Protein AF-A0A535M825-F1 (afdb_monomer_lite)

Sequence (336 aa):
MRLARITHRASGLLAVQVGAIAEDELCIAIVVASQGAVSVAMPLVDQGFDGYARRLRTLSVAPYQLKARRTLSHDGRYIAYPRAHSIRDDPKGHVIFAYLPGPHLRTHRKLWVIPTPYFIEHCPRVTTADGSIDQYVFQSPLEGGRSQWNRFYFDIDDLRTAWLDRIPGWKPLPTFPLAVAPAASSAFGGYGELWVSAQLELEGKNRLVVARERIDVDAVDLLLHDLGSYGVAGLQVKTATINADLGVQLNVSKDTFFEDDRLFVVILPAHRDGQLHETSFLVPSSVIPAITSSIQDGTRLRFQTNFRVDPPSEKFRPFAVPTAKLAAAILRAAFR

Radius of gyration: 22.98 Å; chains: 1; bounding box: 67×38×68 Å

pLDDT: mean 88.79, std 14.09, range [28.72, 98.62]

Secondary structure (DSSP, 8-state):
--------------HHHHHHHHHHHHHHHHHHHHTTSEEEEEESS-SS-SEEEEETTS--EEEEEEEEES---TTSEEEE--BGGGS---TT-EEEEEE--TTT-PPPSEEEEEEHHHHHHHS-EEE-TTSS-EEE-EEEESSSS--GGGGGEEEGGGHHHHTGGGSTTPPPPPSS----------HHHHHHHHHHHHHHHHHHGGGEEEEEESS--SS-SEEEEETTTTEEEEEEEEEEE--TTSEEEEEEETTT----TTEEEEEEEE-TTSPBPSEEEEEEGGGHHHHSEEEEETTEEEEEEEEETTTTPTTTGGGEEEGGGHHHHHHHHHH-

Foldseek 3Di:
DDPDPPPPPPPDDDQVNLQVLALVLLQVLLCVLQVNQWFKWAFPDQLLFGIWIAGALDRDIATEHEDEDADAPPQQKDKDWAAPSSQAQQQRYWYKYFYQYPDPRHTDQKIFTGGSNRCVVPFDWDADPVRPGTTTIDMDHPDDDDDPRVLRIDGSSCCVVSPVVPRPPDDDDDPAPQDADPPPPDVQQVVQLVVLQVLLCVVCPSQKTWIATPGPRAQFGIWIAGSVVRFIAGEREAEFEQDPQQKTKDKDFPSRAHADQRYWYKYFYAYPVRHTDQKIFTGHSVLQPVLFDWDDDPPTTIGIDMFHVVVTDPSGNVGIDGPSCVSVVSCVSRPD

Structure (mmCIF, N/CA/C/O backbone):
data_AF-A0A535M825-F1
#
_entry.id   AF-A0A535M825-F1
#
loop_
_atom_site.group_PDB
_atom_site.id
_atom_site.type_symbol
_atom_site.label_atom_id
_atom_site.label_alt_id
_atom_site.label_comp_id
_atom_site.label_asym_id
_atom_site.label_entity_id
_atom_site.label_seq_id
_atom_site.pdbx_PDB_ins_code
_atom_site.Cartn_x
_atom_site.Cartn_y
_atom_site.Cartn_z
_atom_site.occupancy
_atom_site.B_iso_or_equiv
_atom_site.auth_seq_id
_atom_site.auth_comp_id
_atom_site.auth_asym_id
_atom_site.auth_atom_id
_atom_site.pdbx_PDB_model_num
ATOM 1 N N . MET A 1 1 ? 42.154 21.779 -36.604 1.00 37.09 1 MET A N 1
ATOM 2 C CA . MET A 1 1 ? 40.707 21.562 -36.377 1.00 37.09 1 MET A CA 1
ATOM 3 C C . MET A 1 1 ? 40.461 21.316 -34.895 1.00 37.09 1 MET A C 1
ATOM 5 O O . MET A 1 1 ? 40.827 20.266 -34.389 1.00 37.09 1 MET A O 1
ATOM 9 N N . ARG A 1 2 ? 39.917 22.313 -34.184 1.00 31.84 2 ARG A N 1
ATOM 10 C CA . ARG A 1 2 ? 39.430 22.179 -32.802 1.00 31.84 2 ARG A CA 1
ATOM 11 C C . ARG A 1 2 ? 38.006 21.626 -32.862 1.00 31.84 2 ARG A C 1
ATOM 13 O O . ARG A 1 2 ? 37.119 22.325 -33.338 1.00 31.84 2 ARG A O 1
ATOM 20 N N . LEU A 1 3 ? 37.786 20.406 -32.381 1.00 28.72 3 LEU A N 1
ATOM 21 C CA . LEU A 1 3 ? 36.443 19.938 -32.039 1.00 28.72 3 LEU A CA 1
ATOM 22 C C . LEU A 1 3 ? 36.062 20.587 -30.708 1.00 28.72 3 LEU A C 1
ATOM 24 O O . LEU A 1 3 ? 36.612 20.267 -29.653 1.00 28.72 3 LEU A O 1
ATOM 28 N N . ALA A 1 4 ? 35.183 21.581 -30.794 1.00 29.83 4 ALA A N 1
ATOM 29 C CA . ALA A 1 4 ? 34.619 22.262 -29.648 1.00 29.83 4 ALA A CA 1
ATOM 30 C C . ALA A 1 4 ? 33.858 21.253 -28.779 1.00 29.83 4 ALA A C 1
ATOM 32 O O . ALA A 1 4 ? 32.890 20.632 -29.215 1.00 29.83 4 ALA A O 1
ATOM 33 N N . ARG A 1 5 ? 34.300 21.115 -27.524 1.00 37.31 5 ARG A N 1
ATOM 34 C CA . ARG A 1 5 ? 33.488 20.577 -26.434 1.00 37.31 5 ARG A CA 1
ATOM 35 C C . ARG A 1 5 ? 32.261 21.470 -26.284 1.00 37.31 5 ARG A C 1
ATOM 37 O O . ARG A 1 5 ? 32.341 22.518 -25.652 1.00 37.31 5 ARG A O 1
ATOM 44 N N . ILE A 1 6 ? 31.126 21.032 -26.811 1.00 30.92 6 ILE A N 1
ATOM 45 C CA . ILE A 1 6 ? 29.829 21.450 -26.284 1.00 30.92 6 ILE A CA 1
ATOM 46 C C . ILE A 1 6 ? 29.463 20.416 -25.222 1.00 30.92 6 ILE A C 1
ATOM 48 O O . ILE A 1 6 ? 28.702 19.481 -25.442 1.00 30.92 6 ILE A O 1
ATOM 52 N N . THR A 1 7 ? 30.076 20.556 -24.047 1.00 32.62 7 THR A N 1
ATOM 53 C CA . THR A 1 7 ? 29.514 19.996 -22.821 1.00 32.62 7 THR A CA 1
ATOM 54 C C . THR A 1 7 ? 28.269 20.812 -22.506 1.00 32.62 7 THR A C 1
ATOM 56 O O . THR A 1 7 ? 28.353 21.833 -21.822 1.00 32.62 7 THR A O 1
ATOM 59 N N . HIS A 1 8 ? 27.108 20.384 -23.004 1.00 33.50 8 HIS A N 1
ATOM 60 C CA . HIS A 1 8 ? 25.868 20.734 -22.327 1.00 33.50 8 HIS A CA 1
ATOM 61 C C . HIS A 1 8 ? 26.013 20.209 -20.900 1.00 33.50 8 HIS A C 1
ATOM 63 O O . HIS A 1 8 ? 26.101 19.001 -20.683 1.00 33.50 8 HIS A O 1
ATOM 69 N N . ARG A 1 9 ? 26.132 21.127 -19.934 1.00 36.62 9 ARG A N 1
ATOM 70 C CA . ARG A 1 9 ? 26.039 20.819 -18.507 1.00 36.62 9 ARG A CA 1
ATOM 71 C C . ARG A 1 9 ? 24.711 20.097 -18.297 1.00 36.62 9 ARG A C 1
ATOM 73 O O . ARG A 1 9 ? 23.664 20.734 -18.222 1.00 36.62 9 ARG A O 1
ATOM 80 N N . ALA A 1 10 ? 24.755 18.769 -18.256 1.00 45.47 10 ALA A N 1
ATOM 81 C CA . ALA A 1 10 ? 23.640 17.964 -17.807 1.00 45.47 10 ALA A CA 1
ATOM 82 C C . ALA A 1 10 ? 23.339 18.414 -16.373 1.00 45.47 10 ALA A C 1
ATOM 84 O O . ALA A 1 10 ? 24.194 18.319 -15.497 1.00 45.47 10 ALA A O 1
ATOM 85 N N . SER A 1 11 ? 22.158 18.996 -16.168 1.00 49.44 11 SER A N 1
ATOM 86 C CA . SER A 1 11 ? 21.611 19.403 -14.867 1.00 49.44 11 SER A CA 1
ATOM 87 C C . SER A 1 11 ? 22.001 18.404 -13.763 1.00 49.44 11 SER A C 1
ATOM 89 O O . SER A 1 11 ? 21.675 17.216 -13.878 1.00 49.44 11 SER A O 1
ATOM 91 N N . GLY A 1 12 ? 22.714 18.891 -12.745 1.00 60.69 12 GLY A N 1
ATOM 92 C CA . GLY A 1 12 ? 23.444 18.115 -11.736 1.00 60.69 12 GLY A CA 1
ATOM 93 C C . GLY A 1 12 ? 22.585 17.441 -10.668 1.00 60.69 12 GLY A C 1
ATOM 94 O O . GLY A 1 12 ? 22.850 17.616 -9.485 1.00 60.69 12 GLY A O 1
ATOM 95 N N . LEU A 1 13 ? 21.565 16.686 -11.073 1.00 63.88 13 LEU A N 1
ATOM 96 C CA . LEU A 1 13 ? 20.798 15.852 -10.149 1.00 63.88 13 LEU A CA 1
ATOM 97 C C . LEU A 1 13 ? 21.491 14.511 -9.929 1.00 63.88 13 LEU A C 1
ATOM 99 O O . LEU A 1 13 ? 21.890 13.841 -10.884 1.00 63.88 13 LEU A O 1
ATOM 103 N N . LEU A 1 14 ? 21.582 14.112 -8.664 1.00 74.69 14 LEU A N 1
ATOM 104 C CA . LEU A 1 14 ? 22.042 12.796 -8.242 1.00 74.69 14 LEU A CA 1
ATOM 105 C C . LEU A 1 14 ? 21.026 11.724 -8.652 1.00 74.69 14 LEU A C 1
ATOM 107 O O . LEU A 1 14 ? 19.826 11.983 -8.703 1.00 74.69 14 LEU A O 1
ATOM 111 N N . ALA A 1 15 ? 21.487 10.493 -8.883 1.00 73.38 15 ALA A N 1
ATOM 112 C CA . ALA A 1 15 ? 20.618 9.377 -9.273 1.00 73.38 15 ALA A CA 1
ATOM 113 C C . ALA A 1 15 ? 19.461 9.134 -8.284 1.00 73.38 15 ALA A C 1
ATOM 115 O O . ALA A 1 15 ? 18.356 8.820 -8.714 1.00 73.38 15 ALA A O 1
ATOM 116 N N . VAL A 1 16 ? 19.693 9.349 -6.983 1.00 76.62 16 VAL A N 1
ATOM 117 C CA . VAL A 1 16 ? 18.655 9.252 -5.941 1.00 76.62 16 VAL A CA 1
ATOM 118 C C . VAL A 1 16 ? 17.527 10.269 -6.142 1.00 76.62 16 VAL A C 1
ATOM 120 O O . VAL A 1 16 ? 16.361 9.932 -5.992 1.00 76.62 16 VAL A O 1
ATOM 123 N N . GLN A 1 17 ? 17.855 11.490 -6.576 1.00 85.31 17 GLN A N 1
ATOM 124 C CA . GLN A 1 17 ? 16.855 12.523 -6.857 1.00 85.31 17 GLN A CA 1
ATOM 125 C C . GLN A 1 17 ? 16.032 12.161 -8.096 1.00 85.31 17 GLN A C 1
ATOM 127 O O . GLN A 1 17 ? 14.845 12.442 -8.151 1.00 85.31 17 GLN A O 1
ATOM 132 N N . VAL A 1 18 ? 16.650 11.508 -9.085 1.00 86.75 18 VAL A N 1
ATOM 133 C CA . VAL A 1 18 ? 15.937 11.011 -10.271 1.00 86.75 18 VAL A CA 1
ATOM 134 C C . VAL A 1 18 ? 14.938 9.919 -9.903 1.00 86.75 18 VAL A C 1
ATOM 136 O O . VAL A 1 18 ? 13.839 9.926 -10.444 1.00 86.75 18 VAL A O 1
ATOM 139 N N . GLY A 1 19 ? 15.330 8.992 -9.022 1.00 89.19 19 GLY A N 1
ATOM 140 C CA . GLY A 1 19 ? 14.450 7.931 -8.527 1.00 89.19 19 GLY A CA 1
ATOM 141 C C . GLY A 1 19 ? 13.205 8.511 -7.867 1.00 89.19 19 GLY A C 1
ATOM 142 O O . GLY A 1 19 ? 12.111 8.302 -8.376 1.00 89.19 19 GLY A O 1
ATOM 143 N N . ALA A 1 20 ? 13.396 9.357 -6.851 1.00 90.88 20 ALA A N 1
ATOM 144 C CA . ALA A 1 20 ? 12.295 9.990 -6.125 1.00 90.88 20 ALA A CA 1
ATOM 145 C C . ALA A 1 20 ? 11.351 10.795 -7.040 1.00 90.88 20 ALA A C 1
ATOM 147 O O . ALA A 1 20 ? 10.136 10.658 -6.952 1.00 90.88 20 ALA A O 1
ATOM 148 N N . ILE A 1 21 ? 11.892 11.583 -7.982 1.00 92.44 21 ILE A N 1
ATOM 149 C CA . ILE A 1 21 ? 11.060 12.325 -8.949 1.00 92.44 21 ILE A CA 1
ATOM 150 C C . ILE A 1 21 ? 10.247 11.365 -9.826 1.00 92.44 21 ILE A C 1
ATOM 152 O O . ILE A 1 21 ? 9.080 11.621 -10.103 1.00 92.44 21 ILE A O 1
ATOM 156 N N . ALA A 1 22 ? 10.849 10.263 -10.277 1.00 94.12 22 ALA A N 1
ATOM 157 C CA . ALA A 1 22 ? 10.149 9.285 -11.100 1.00 94.12 22 ALA A CA 1
ATOM 158 C C . ALA A 1 22 ? 9.028 8.575 -10.331 1.00 94.12 22 ALA A C 1
ATOM 160 O O . ALA A 1 22 ? 7.986 8.292 -10.919 1.00 94.12 22 ALA A O 1
ATOM 161 N N . GLU A 1 23 ? 9.238 8.290 -9.046 1.00 94.69 23 GLU A N 1
ATOM 162 C CA . GLU A 1 23 ? 8.233 7.692 -8.163 1.00 94.69 23 GLU A CA 1
ATOM 163 C C . GLU A 1 23 ? 7.025 8.619 -8.000 1.00 94.69 23 GLU A C 1
ATOM 165 O O . GLU A 1 23 ? 5.891 8.187 -8.222 1.00 94.69 23 GLU A O 1
ATOM 170 N N . ASP A 1 24 ? 7.265 9.904 -7.720 1.00 93.50 24 ASP A N 1
ATOM 171 C CA . ASP A 1 24 ? 6.214 10.922 -7.622 1.00 93.50 24 ASP A CA 1
ATOM 172 C C . ASP A 1 24 ? 5.450 11.084 -8.949 1.00 93.50 24 ASP A C 1
ATOM 174 O O . ASP A 1 24 ? 4.216 11.063 -8.974 1.00 93.50 24 ASP A O 1
ATOM 178 N N . GLU A 1 25 ? 6.161 11.194 -10.076 1.00 94.25 25 GLU A N 1
ATOM 179 C CA . GLU A 1 25 ? 5.547 11.335 -11.403 1.00 94.25 25 GLU A CA 1
ATOM 180 C C . GLU A 1 25 ? 4.718 10.102 -11.788 1.00 94.25 25 GLU A C 1
ATOM 182 O O . GLU A 1 25 ? 3.625 10.236 -12.342 1.00 94.25 25 GLU A O 1
ATOM 187 N N . LEU A 1 26 ? 5.203 8.893 -11.484 1.00 94.44 26 LEU A N 1
ATOM 188 C CA . LEU A 1 26 ? 4.452 7.664 -11.727 1.00 94.44 26 LEU A CA 1
ATOM 189 C C . LEU A 1 26 ? 3.202 7.591 -10.845 1.00 94.44 26 LEU A C 1
ATOM 191 O O . LEU A 1 26 ? 2.136 7.221 -11.337 1.00 94.44 26 LEU A O 1
ATOM 195 N N . CYS A 1 27 ? 3.310 7.961 -9.567 1.00 94.06 27 CYS A N 1
ATOM 196 C CA . CYS A 1 27 ? 2.168 8.020 -8.658 1.00 94.06 27 CYS A CA 1
ATOM 197 C C . CYS A 1 27 ? 1.072 8.937 -9.223 1.00 94.06 27 CYS A C 1
ATOM 199 O O . CYS A 1 27 ? -0.096 8.547 -9.293 1.00 94.06 27 CYS A O 1
ATOM 201 N N . ILE A 1 28 ? 1.451 10.136 -9.678 1.00 92.31 28 ILE A N 1
ATOM 202 C CA . ILE A 1 28 ? 0.528 11.088 -10.309 1.00 92.31 28 ILE A CA 1
ATOM 203 C C . ILE A 1 28 ? -0.098 10.474 -11.565 1.00 92.31 28 ILE A C 1
ATOM 205 O O . ILE A 1 28 ? -1.320 10.517 -11.712 1.00 92.31 28 ILE A O 1
ATOM 209 N N . ALA A 1 29 ? 0.708 9.867 -12.442 1.00 93.00 29 ALA A N 1
ATOM 210 C CA . ALA A 1 29 ? 0.220 9.244 -13.671 1.00 93.00 29 ALA A CA 1
ATOM 211 C C . ALA A 1 29 ? -0.807 8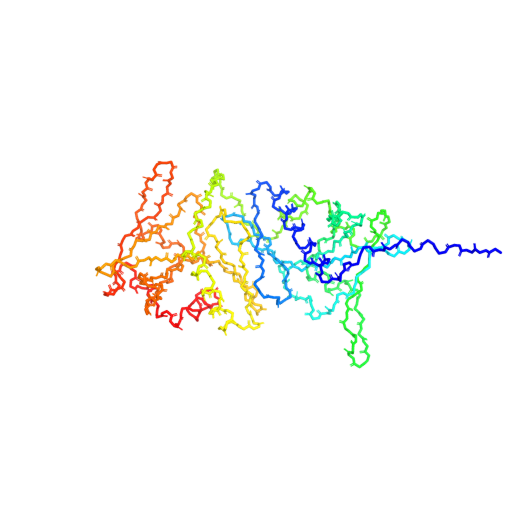.133 -13.392 1.00 93.00 29 ALA A C 1
ATOM 213 O O . ALA A 1 29 ? -1.865 8.113 -14.018 1.00 93.00 29 ALA A O 1
ATOM 214 N N . ILE A 1 30 ? -0.550 7.256 -12.413 1.00 93.94 30 ILE A N 1
ATOM 215 C CA . ILE A 1 30 ? -1.482 6.189 -12.011 1.00 93.94 30 ILE A CA 1
ATOM 216 C C . ILE A 1 30 ? -2.810 6.784 -11.531 1.00 93.94 30 ILE A C 1
ATOM 218 O O . ILE A 1 30 ? -3.875 6.375 -11.999 1.00 93.94 30 ILE A O 1
ATOM 222 N N . VAL A 1 31 ? -2.765 7.761 -10.621 1.00 91.50 31 VAL A N 1
ATOM 223 C CA . VAL A 1 31 ? -3.977 8.373 -10.057 1.00 91.50 31 VAL A CA 1
ATOM 224 C C . VAL A 1 31 ? -4.794 9.064 -11.152 1.00 91.50 31 VAL A C 1
ATOM 226 O O . VAL A 1 31 ? -5.996 8.807 -11.263 1.00 91.50 31 VAL A O 1
ATOM 229 N N . VAL A 1 32 ? -4.151 9.880 -11.993 1.00 90.44 32 VAL A N 1
ATOM 230 C CA . VAL A 1 32 ? -4.811 10.634 -13.072 1.00 90.44 32 VAL A CA 1
ATOM 231 C C . VAL A 1 32 ? -5.415 9.694 -14.118 1.00 90.44 32 VAL A C 1
ATOM 233 O O . VAL A 1 32 ? -6.608 9.804 -14.410 1.00 90.44 32 VAL A O 1
ATOM 236 N N . ALA A 1 33 ? -4.645 8.727 -14.629 1.00 90.31 33 ALA A N 1
ATOM 237 C CA . ALA A 1 33 ? -5.117 7.786 -15.648 1.00 90.31 33 ALA A CA 1
ATOM 238 C C . ALA A 1 33 ? -6.241 6.872 -15.129 1.00 90.31 33 ALA A C 1
ATOM 240 O O . ALA A 1 33 ? -7.102 6.423 -15.889 1.00 90.31 33 ALA A O 1
ATOM 241 N N . SER A 1 34 ? -6.276 6.602 -13.820 1.00 87.81 34 SER A N 1
ATOM 242 C CA . SER A 1 34 ? -7.306 5.750 -13.223 1.00 87.81 34 SER A CA 1
ATOM 243 C C . SER A 1 34 ? -8.675 6.424 -13.073 1.00 87.81 34 SER A C 1
ATOM 245 O O . SER A 1 34 ? -9.667 5.716 -12.899 1.00 87.81 34 SER A O 1
ATOM 247 N N . GLN A 1 35 ? -8.756 7.759 -13.154 1.00 85.31 35 GLN A N 1
ATOM 248 C CA . GLN A 1 35 ? -9.992 8.539 -12.973 1.00 85.31 35 GLN A CA 1
ATOM 249 C C . GLN A 1 35 ? -10.729 8.213 -11.659 1.00 85.31 35 GLN A C 1
ATOM 251 O O . GLN A 1 35 ? -11.943 8.013 -11.635 1.00 85.31 35 GLN A O 1
ATOM 256 N N . GLY A 1 36 ? -9.978 8.118 -10.557 1.00 82.75 36 GLY A N 1
ATOM 257 C CA . GLY A 1 36 ? -10.531 7.806 -9.236 1.00 82.75 36 GLY A CA 1
ATOM 258 C C . GLY A 1 36 ? -10.871 6.326 -9.034 1.00 82.75 36 GLY A C 1
ATOM 259 O O . GLY A 1 36 ? -11.637 5.993 -8.139 1.00 82.75 36 GLY A O 1
ATOM 260 N N . ALA A 1 37 ? -10.326 5.425 -9.853 1.00 87.75 37 ALA A N 1
ATOM 261 C CA . ALA A 1 37 ? -10.430 3.984 -9.626 1.00 87.75 37 ALA A CA 1
ATOM 262 C C . ALA A 1 37 ? -9.308 3.444 -8.727 1.00 87.75 37 ALA A C 1
ATOM 264 O O . ALA A 1 37 ? -9.481 2.408 -8.084 1.00 87.75 37 ALA A O 1
ATOM 265 N N . VAL A 1 38 ? -8.145 4.097 -8.720 1.00 91.75 38 VAL A N 1
ATOM 266 C CA . VAL A 1 38 ? -6.917 3.591 -8.099 1.00 91.75 38 VAL A CA 1
ATOM 267 C C . VAL A 1 38 ? -6.252 4.706 -7.293 1.00 91.75 38 VAL A C 1
ATOM 269 O O . VAL A 1 38 ? -6.186 5.847 -7.747 1.00 91.75 38 VAL A O 1
ATOM 272 N N . SER A 1 39 ? -5.754 4.364 -6.107 1.00 92.56 39 SER A N 1
ATOM 273 C CA . SER A 1 39 ? -4.809 5.177 -5.334 1.00 92.56 39 SER A CA 1
ATOM 274 C C . SER A 1 39 ? -3.451 4.480 -5.280 1.00 92.56 39 SER A C 1
ATOM 276 O O . SER A 1 39 ? -3.292 3.347 -5.744 1.00 92.56 39 SER A O 1
ATOM 278 N N . VAL A 1 40 ? -2.460 5.184 -4.752 1.00 95.50 40 VAL A N 1
ATOM 279 C CA . VAL A 1 40 ? -1.103 4.685 -4.581 1.00 95.50 40 VAL A CA 1
ATOM 280 C C . VAL A 1 40 ? -0.704 4.828 -3.120 1.00 95.50 40 VAL A C 1
ATOM 282 O O . VAL A 1 40 ? -0.755 5.929 -2.567 1.00 95.50 40 VAL A O 1
ATOM 285 N N . ALA A 1 41 ? -0.252 3.729 -2.521 1.00 96.25 41 ALA A N 1
ATOM 286 C CA . ALA A 1 41 ? 0.434 3.762 -1.237 1.00 96.25 41 ALA A CA 1
ATOM 287 C C . ALA A 1 41 ? 1.951 3.701 -1.433 1.00 96.25 41 ALA A C 1
ATOM 289 O O . ALA A 1 41 ? 2.451 2.947 -2.271 1.00 96.25 41 ALA A O 1
ATOM 290 N N . MET A 1 42 ? 2.676 4.477 -0.631 1.00 96.00 42 MET A N 1
ATOM 291 C CA . MET A 1 42 ? 4.134 4.569 -0.669 1.00 96.00 42 MET A CA 1
ATOM 292 C C . MET A 1 42 ? 4.730 3.924 0.590 1.00 96.00 42 MET A C 1
ATOM 294 O O . MET A 1 42 ? 4.297 4.272 1.694 1.00 96.00 42 MET A O 1
ATOM 298 N N . PRO A 1 43 ? 5.691 2.991 0.464 1.00 96.19 43 PRO A N 1
ATOM 299 C CA . PRO A 1 43 ? 6.415 2.436 1.602 1.00 96.19 43 PRO A CA 1
ATOM 300 C C . PRO A 1 43 ? 7.046 3.533 2.465 1.00 96.19 43 PRO A C 1
ATOM 302 O O . PRO A 1 43 ? 7.625 4.486 1.949 1.00 96.19 43 PRO A O 1
ATOM 305 N N . LEU A 1 44 ? 6.960 3.385 3.786 1.00 94.62 44 LEU A N 1
ATOM 306 C CA . LEU A 1 44 ? 7.635 4.280 4.730 1.00 94.62 44 LEU A CA 1
ATOM 307 C C . LEU A 1 44 ? 9.142 4.007 4.797 1.00 94.62 44 LEU A C 1
ATOM 309 O O . LEU A 1 44 ? 9.930 4.921 5.039 1.00 94.62 44 LEU A O 1
ATOM 313 N N . VAL A 1 45 ? 9.529 2.751 4.576 1.00 91.75 45 VAL A N 1
ATOM 314 C CA . VAL A 1 45 ? 10.913 2.284 4.502 1.00 91.75 45 VAL A CA 1
ATOM 315 C C . VAL A 1 45 ? 11.071 1.450 3.235 1.00 91.75 45 VAL A C 1
ATOM 317 O O . VAL A 1 45 ? 10.228 0.603 2.935 1.00 91.75 45 VAL A O 1
ATOM 320 N N . ASP A 1 46 ? 12.163 1.671 2.501 1.00 89.00 46 ASP A N 1
ATOM 321 C CA . ASP A 1 46 ? 12.492 0.854 1.333 1.00 89.00 46 ASP A CA 1
ATOM 322 C C . ASP A 1 46 ? 12.800 -0.587 1.766 1.00 89.00 46 ASP A C 1
ATOM 324 O O . ASP A 1 46 ? 13.746 -0.863 2.509 1.00 89.00 46 ASP A O 1
ATOM 328 N N . GLN A 1 47 ? 11.973 -1.510 1.286 1.00 90.12 47 GLN A N 1
ATOM 329 C CA . GLN A 1 47 ? 12.126 -2.951 1.466 1.00 90.12 47 GLN A CA 1
ATOM 330 C C . GLN A 1 47 ? 12.133 -3.690 0.116 1.00 90.12 47 GLN A C 1
ATOM 332 O O . GLN A 1 47 ? 11.915 -4.906 0.077 1.00 90.12 47 GLN A O 1
ATOM 337 N N . GLY A 1 48 ? 12.421 -2.990 -0.987 1.00 91.00 48 GLY A N 1
ATOM 338 C CA . GLY A 1 48 ? 12.441 -3.527 -2.352 1.00 91.00 48 GLY A CA 1
ATOM 339 C C . GLY A 1 48 ? 11.135 -3.349 -3.131 1.00 91.00 48 GLY A C 1
ATOM 340 O O . GLY A 1 48 ? 10.886 -4.105 -4.071 1.00 91.00 48 GLY A O 1
ATOM 341 N N . PHE A 1 49 ? 10.308 -2.385 -2.722 1.00 96.12 49 PHE A N 1
ATOM 342 C CA . PHE A 1 49 ? 9.174 -1.866 -3.485 1.00 96.12 49 PHE A CA 1
ATOM 343 C C . PHE A 1 49 ? 9.161 -0.352 -3.336 1.00 96.12 49 PHE A C 1
ATOM 345 O O . PHE A 1 49 ? 9.379 0.136 -2.232 1.00 96.12 49 PHE A O 1
ATOM 352 N N . ASP A 1 50 ? 8.840 0.364 -4.412 1.00 96.38 50 ASP A N 1
ATOM 353 C CA . ASP A 1 50 ? 8.759 1.830 -4.393 1.00 96.38 50 ASP A CA 1
ATOM 354 C C . ASP A 1 50 ? 7.309 2.316 -4.272 1.00 96.38 50 ASP A C 1
ATOM 356 O O . ASP A 1 50 ? 7.064 3.474 -3.958 1.00 96.38 50 ASP A O 1
ATOM 360 N N . GLY A 1 51 ? 6.321 1.445 -4.502 1.00 97.19 51 GLY A N 1
ATOM 361 C CA . GLY A 1 51 ? 4.918 1.802 -4.328 1.00 97.19 51 GLY A CA 1
ATOM 362 C C . GLY A 1 51 ? 3.945 0.654 -4.554 1.00 97.19 51 GLY A C 1
ATOM 363 O O . GLY A 1 51 ? 4.315 -0.463 -4.921 1.00 97.19 51 GLY A O 1
ATOM 364 N N . TYR A 1 52 ? 2.675 0.949 -4.301 1.00 97.38 52 TYR A N 1
ATOM 365 C CA . TYR A 1 52 ? 1.572 -0.000 -4.341 1.00 97.38 52 TYR A CA 1
ATOM 366 C C . TYR A 1 52 ? 0.385 0.636 -5.052 1.00 97.38 52 TYR A C 1
ATOM 368 O O . TYR A 1 52 ? -0.259 1.522 -4.497 1.00 97.38 52 TYR A O 1
ATOM 376 N N . ALA A 1 53 ? 0.059 0.173 -6.258 1.00 96.06 53 ALA A N 1
ATOM 377 C CA . ALA A 1 53 ? -1.184 0.565 -6.912 1.00 96.06 53 ALA A CA 1
ATOM 378 C C . ALA A 1 53 ? -2.343 -0.198 -6.260 1.00 96.06 53 ALA A C 1
ATOM 380 O O . ALA A 1 53 ? -2.364 -1.432 -6.284 1.00 96.06 53 ALA A O 1
ATOM 381 N N . ARG A 1 54 ? -3.311 0.516 -5.683 1.00 94.25 54 ARG A N 1
ATOM 382 C CA . ARG A 1 54 ? -4.460 -0.079 -4.998 1.00 94.25 54 ARG A CA 1
ATOM 383 C C . ARG A 1 54 ? -5.771 0.353 -5.621 1.00 94.25 54 ARG A C 1
ATOM 385 O O . ARG A 1 54 ? -6.058 1.539 -5.758 1.00 94.25 54 ARG A O 1
ATOM 392 N N . ARG A 1 55 ? -6.613 -0.625 -5.933 1.00 92.19 55 ARG A N 1
ATOM 393 C CA . ARG A 1 55 ? -7.981 -0.386 -6.385 1.00 92.19 55 ARG A CA 1
ATOM 394 C C . ARG A 1 55 ? -8.824 0.147 -5.224 1.00 92.19 55 ARG A C 1
ATOM 396 O O . ARG A 1 55 ? -8.972 -0.534 -4.208 1.00 92.19 55 ARG A O 1
ATOM 403 N N . LEU A 1 56 ? -9.390 1.342 -5.384 1.00 90.94 56 LEU A N 1
ATOM 404 C CA . LEU A 1 56 ? -10.185 1.988 -4.340 1.00 90.94 56 LEU A CA 1
ATOM 405 C C . LEU A 1 56 ? -11.398 1.151 -3.944 1.00 90.94 56 LEU A C 1
ATOM 407 O O . LEU A 1 56 ? -11.994 0.455 -4.766 1.00 90.94 56 LEU A O 1
ATOM 411 N N . ARG A 1 57 ? -11.767 1.255 -2.666 1.00 88.56 57 ARG A N 1
ATOM 412 C CA . ARG A 1 57 ? -12.837 0.497 -2.003 1.00 88.56 57 ARG A CA 1
ATOM 413 C C . ARG A 1 57 ? -12.650 -1.018 -2.028 1.00 88.56 57 ARG A C 1
ATOM 415 O O . ARG A 1 57 ? -13.612 -1.780 -1.945 1.00 88.56 57 ARG A O 1
ATOM 422 N N . THR A 1 58 ? -11.406 -1.449 -2.186 1.00 90.50 58 THR A N 1
ATOM 423 C CA . THR A 1 58 ? -10.996 -2.847 -2.123 1.00 90.50 58 THR A CA 1
ATOM 424 C C . THR A 1 58 ? -9.593 -2.929 -1.513 1.00 90.50 58 THR A C 1
ATOM 426 O O . THR A 1 58 ? -8.875 -1.926 -1.430 1.00 90.50 58 THR A O 1
ATOM 429 N N . LEU A 1 59 ? -9.171 -4.140 -1.144 1.00 91.38 59 LEU A N 1
ATOM 430 C CA . LEU A 1 59 ? -7.768 -4.458 -0.856 1.00 91.38 59 LEU A CA 1
ATOM 431 C C . LEU A 1 59 ? -7.052 -5.143 -2.035 1.00 91.38 59 LEU A C 1
ATOM 433 O O . LEU A 1 59 ? -6.061 -5.846 -1.846 1.00 91.38 59 LEU A O 1
ATOM 437 N N . SER A 1 60 ? -7.524 -4.944 -3.271 1.00 92.25 60 SER A N 1
ATOM 438 C CA . SER A 1 60 ? -6.792 -5.388 -4.461 1.00 92.25 60 SER A CA 1
ATOM 439 C C . SER A 1 60 ? -5.602 -4.460 -4.711 1.00 92.25 60 SER A C 1
ATOM 441 O O . SER A 1 60 ? -5.770 -3.285 -5.039 1.00 92.25 60 SER A O 1
ATOM 443 N N . VAL A 1 61 ? -4.396 -5.004 -4.545 1.00 94.31 61 VAL A N 1
ATOM 444 C CA . VAL A 1 61 ? -3.131 -4.261 -4.560 1.00 94.31 61 VAL A CA 1
ATOM 445 C C . VAL A 1 61 ? -2.145 -4.914 -5.523 1.00 94.31 61 VAL A C 1
ATOM 447 O O . VAL A 1 61 ? -2.053 -6.140 -5.580 1.00 94.31 61 VAL A O 1
ATOM 450 N N . ALA A 1 62 ? -1.399 -4.091 -6.256 1.00 95.69 62 ALA A N 1
ATOM 451 C CA . ALA A 1 62 ? -0.251 -4.491 -7.055 1.00 95.69 62 ALA A CA 1
ATOM 452 C C . ALA A 1 62 ? 1.000 -3.723 -6.594 1.00 95.69 62 ALA A C 1
ATOM 454 O O . ALA A 1 62 ? 1.108 -2.521 -6.869 1.00 95.69 62 ALA A O 1
ATOM 455 N N . PRO A 1 63 ? 1.935 -4.383 -5.887 1.00 97.19 63 PRO A N 1
ATOM 456 C CA . PRO A 1 63 ? 3.220 -3.782 -5.564 1.00 97.19 63 PRO A CA 1
ATOM 457 C C . PRO A 1 63 ? 4.045 -3.547 -6.828 1.00 97.19 63 PRO A C 1
ATOM 459 O O . PRO A 1 63 ? 3.976 -4.322 -7.789 1.00 97.19 63 PRO A O 1
ATOM 462 N N . TYR A 1 64 ? 4.863 -2.499 -6.824 1.00 97.50 64 TYR A N 1
ATOM 463 C CA . TYR A 1 64 ? 5.807 -2.242 -7.899 1.00 97.50 64 TYR A CA 1
ATOM 464 C C . TYR A 1 64 ? 7.161 -1.732 -7.400 1.00 97.50 64 TYR A C 1
ATOM 466 O O . TYR A 1 64 ? 7.267 -1.041 -6.389 1.00 97.50 64 TYR A O 1
ATOM 474 N N . GLN A 1 65 ? 8.205 -2.057 -8.159 1.00 97.19 65 GLN A N 1
ATOM 475 C CA . GLN A 1 65 ? 9.529 -1.448 -8.073 1.00 97.19 65 GLN A CA 1
ATOM 476 C C . GLN A 1 65 ? 9.772 -0.649 -9.353 1.00 97.19 65 GLN A C 1
ATOM 478 O O . GLN A 1 65 ? 9.729 -1.193 -10.455 1.00 97.19 65 GLN A O 1
ATOM 483 N N . LEU A 1 66 ? 10.080 0.629 -9.214 1.00 96.75 66 LEU A N 1
ATOM 484 C CA . LEU A 1 66 ? 10.435 1.542 -10.280 1.00 96.75 66 LEU A CA 1
ATOM 485 C C . LEU A 1 66 ? 11.957 1.638 -10.438 1.00 96.75 66 LEU A C 1
ATOM 487 O O . LEU A 1 66 ? 12.736 1.735 -9.493 1.00 96.75 66 LEU A O 1
ATOM 491 N N . LYS A 1 67 ? 12.419 1.645 -11.684 1.00 95.38 67 LYS A N 1
ATOM 492 C CA . LYS A 1 67 ? 13.789 2.012 -12.040 1.00 95.38 67 LYS A CA 1
ATOM 493 C C . LYS A 1 67 ? 13.727 3.073 -13.123 1.00 95.38 67 LYS A C 1
ATOM 495 O O . LYS A 1 67 ? 13.170 2.842 -14.193 1.00 95.38 67 LYS A O 1
ATOM 500 N N . ALA A 1 68 ? 14.345 4.217 -12.853 1.00 94.00 68 ALA A N 1
ATOM 501 C CA . ALA A 1 68 ? 14.332 5.359 -13.754 1.00 94.00 68 ALA A CA 1
ATOM 502 C C . ALA A 1 68 ? 15.710 5.665 -14.356 1.00 94.00 68 ALA A C 1
ATOM 504 O O . ALA A 1 68 ? 16.758 5.441 -13.732 1.00 94.00 68 ALA A O 1
ATOM 505 N N . ARG A 1 69 ? 15.720 6.218 -15.574 1.00 91.88 69 ARG A N 1
ATOM 506 C CA . ARG A 1 69 ? 16.921 6.775 -16.221 1.00 91.88 69 ARG A CA 1
ATOM 507 C C . ARG A 1 69 ? 16.614 8.096 -16.906 1.00 91.88 69 ARG A C 1
ATOM 509 O O . ARG A 1 69 ? 15.529 8.296 -17.434 1.00 91.88 69 ARG A O 1
ATOM 516 N N . ARG A 1 70 ? 17.621 8.970 -16.952 1.00 90.56 70 ARG A N 1
ATOM 517 C CA . ARG A 1 70 ? 17.563 10.267 -17.652 1.00 90.56 70 ARG A CA 1
ATOM 518 C C . ARG A 1 70 ? 18.253 10.276 -19.003 1.00 90.56 70 ARG A C 1
ATOM 520 O O . ARG A 1 70 ? 18.062 11.192 -19.796 1.00 90.56 70 ARG A O 1
ATOM 527 N N . THR A 1 71 ? 19.075 9.269 -19.255 1.00 88.88 71 THR A N 1
ATOM 528 C CA . THR A 1 71 ? 19.855 9.143 -20.479 1.00 88.88 71 THR A CA 1
ATOM 529 C C . THR A 1 71 ? 19.522 7.829 -21.153 1.00 88.88 71 THR A C 1
ATOM 531 O O . THR A 1 71 ? 19.314 6.813 -20.489 1.00 88.88 71 THR A O 1
ATOM 534 N N . LEU A 1 72 ? 19.501 7.873 -22.477 1.00 91.88 72 LEU A N 1
ATOM 535 C CA . LEU A 1 72 ? 19.476 6.695 -23.328 1.00 91.88 72 LEU A CA 1
ATOM 536 C C . LEU A 1 72 ? 20.907 6.395 -23.780 1.00 91.88 72 LEU A C 1
ATOM 538 O O . LEU A 1 72 ? 21.792 7.253 -23.685 1.00 91.88 72 LEU A O 1
ATOM 542 N N . SER A 1 73 ? 21.139 5.184 -24.272 1.00 92.88 73 SER A N 1
ATOM 543 C CA . SER A 1 73 ? 22.342 4.883 -25.044 1.00 92.88 73 SER A CA 1
ATOM 544 C C . SER A 1 73 ? 22.381 5.705 -26.338 1.00 92.88 73 SER A C 1
ATOM 546 O O . SER A 1 73 ? 21.387 6.308 -26.750 1.00 92.88 73 SER A O 1
ATOM 548 N N . HIS A 1 74 ? 23.543 5.730 -26.996 1.00 90.06 74 HIS A N 1
ATOM 549 C CA . HIS A 1 74 ? 23.742 6.505 -28.225 1.00 90.06 74 HIS A CA 1
ATOM 550 C C . HIS A 1 74 ? 22.780 6.105 -29.360 1.00 90.06 74 HIS A C 1
ATOM 552 O O . HIS A 1 74 ? 22.388 6.950 -30.155 1.00 90.06 74 HIS A O 1
ATOM 558 N N . ASP A 1 75 ? 22.358 4.841 -29.393 1.00 90.69 75 ASP A N 1
ATOM 559 C CA . ASP A 1 75 ? 21.384 4.278 -30.332 1.00 90.69 75 ASP A CA 1
ATOM 560 C C . ASP A 1 75 ? 19.922 4.371 -29.841 1.00 90.69 75 ASP A C 1
ATOM 562 O O . ASP A 1 75 ? 19.038 3.723 -30.395 1.00 90.69 75 ASP A O 1
ATOM 566 N N . GLY A 1 76 ? 19.644 5.164 -28.799 1.00 92.44 76 GLY A N 1
ATOM 567 C CA . GLY A 1 76 ? 18.280 5.449 -28.336 1.00 92.44 76 GLY A CA 1
ATOM 568 C C . GLY A 1 76 ? 17.633 4.344 -27.493 1.00 92.44 76 GLY A C 1
ATOM 569 O O . GLY A 1 76 ? 16.407 4.311 -27.350 1.00 92.44 76 GLY A O 1
ATOM 570 N N . ARG A 1 77 ? 18.421 3.431 -26.913 1.00 95.06 77 ARG A N 1
ATOM 571 C CA . ARG A 1 77 ? 17.908 2.377 -26.026 1.00 95.06 77 ARG A CA 1
ATOM 572 C C . ARG A 1 77 ? 17.890 2.846 -24.578 1.00 95.06 77 ARG A C 1
ATOM 574 O O . ARG A 1 77 ? 18.815 3.487 -24.079 1.00 95.06 77 ARG A O 1
ATOM 581 N N . TYR A 1 78 ? 16.836 2.465 -23.873 1.00 96.00 78 TYR A N 1
ATOM 582 C CA . TYR A 1 78 ? 16.818 2.487 -22.423 1.00 96.00 78 TYR A CA 1
ATOM 583 C C . TYR A 1 78 ? 17.660 1.319 -21.911 1.00 96.00 78 TYR A C 1
ATOM 585 O O . TYR A 1 78 ? 17.456 0.190 -22.359 1.00 96.00 78 TYR A O 1
ATOM 593 N N . ILE A 1 79 ? 18.583 1.572 -20.978 1.00 95.75 79 ILE A N 1
ATOM 594 C CA . ILE A 1 79 ? 19.405 0.531 -20.351 1.00 95.75 79 ILE A CA 1
ATOM 595 C C . ILE A 1 79 ? 19.431 0.733 -18.834 1.00 95.75 79 ILE A C 1
ATOM 597 O O . ILE A 1 79 ? 19.777 1.809 -18.335 1.00 95.75 79 ILE A O 1
ATOM 601 N N . ALA A 1 80 ? 19.098 -0.317 -18.087 1.00 95.19 80 ALA A N 1
ATOM 602 C CA . ALA A 1 80 ? 19.158 -0.332 -16.633 1.00 95.19 80 ALA A CA 1
ATOM 603 C C . ALA A 1 80 ? 19.794 -1.620 -16.106 1.00 95.19 80 ALA A C 1
ATOM 605 O O . ALA A 1 80 ? 19.637 -2.697 -16.675 1.00 95.19 80 ALA A O 1
ATOM 606 N N . TYR A 1 81 ? 20.476 -1.474 -14.970 1.00 94.94 81 TYR A N 1
ATOM 607 C CA . TYR A 1 81 ? 21.200 -2.541 -14.286 1.00 94.94 81 TYR A CA 1
ATOM 608 C C . TYR A 1 81 ? 20.707 -2.666 -12.837 1.00 94.94 81 TYR A C 1
ATOM 610 O O . TYR A 1 81 ? 21.417 -2.253 -11.916 1.00 94.94 81 TYR A O 1
ATOM 618 N N . PRO A 1 82 ? 19.449 -3.081 -12.591 1.00 94.31 82 PRO A N 1
ATOM 619 C CA . PRO A 1 82 ? 18.976 -3.235 -11.223 1.00 94.31 82 PRO A CA 1
ATOM 620 C C . PRO A 1 82 ? 19.707 -4.400 -10.550 1.00 94.31 82 PRO A C 1
ATOM 622 O O . PRO A 1 82 ? 19.862 -5.474 -11.136 1.00 94.31 82 PRO A O 1
ATOM 625 N N . ARG A 1 83 ? 20.148 -4.188 -9.306 1.00 93.12 83 ARG A N 1
ATOM 626 C CA . ARG A 1 83 ? 20.739 -5.251 -8.484 1.00 93.12 83 ARG A CA 1
ATOM 627 C C . ARG A 1 83 ? 19.709 -6.355 -8.278 1.00 93.12 83 ARG A C 1
ATOM 629 O O . ARG A 1 83 ? 18.543 -6.045 -8.033 1.00 93.12 83 ARG A O 1
ATOM 636 N N . ALA A 1 84 ? 20.125 -7.617 -8.335 1.00 92.19 84 ALA A N 1
ATOM 637 C CA . ALA A 1 84 ? 19.188 -8.734 -8.242 1.00 92.19 84 ALA A CA 1
ATOM 638 C C . ALA A 1 84 ? 18.409 -8.720 -6.915 1.00 92.19 84 ALA A C 1
ATOM 640 O O . ALA A 1 84 ? 17.192 -8.846 -6.926 1.00 92.19 84 ALA A O 1
ATOM 641 N N . HIS A 1 85 ? 19.083 -8.423 -5.796 1.00 89.31 85 HIS A N 1
ATOM 642 C CA . HIS A 1 85 ? 18.448 -8.291 -4.476 1.00 89.31 85 HIS A CA 1
ATOM 643 C C . HIS A 1 85 ? 17.485 -7.097 -4.348 1.00 89.31 85 HIS A C 1
ATOM 645 O O . HIS A 1 85 ? 16.718 -7.043 -3.395 1.00 89.31 85 HIS A O 1
ATOM 651 N N . SER A 1 86 ? 17.533 -6.132 -5.276 1.00 89.06 86 SER A N 1
ATOM 652 C CA . SER A 1 86 ? 16.607 -4.988 -5.301 1.00 89.06 86 SER A CA 1
ATOM 653 C C . SER A 1 86 ? 15.302 -5.285 -6.042 1.00 89.06 86 SER A C 1
ATOM 655 O O . SER A 1 86 ? 14.457 -4.404 -6.146 1.00 89.06 86 SER A O 1
ATOM 657 N N . ILE A 1 87 ? 15.154 -6.493 -6.596 1.00 94.00 87 ILE A N 1
ATOM 658 C CA . ILE A 1 87 ? 13.925 -6.977 -7.222 1.00 94.00 87 ILE A CA 1
ATOM 659 C C . ILE A 1 87 ? 13.416 -8.138 -6.367 1.00 94.00 87 ILE A C 1
ATOM 661 O O . ILE A 1 87 ? 13.980 -9.231 -6.392 1.00 94.00 87 ILE A O 1
ATOM 665 N N . ARG A 1 88 ? 12.372 -7.889 -5.575 1.00 93.25 88 ARG A N 1
ATOM 666 C CA . ARG A 1 88 ? 11.699 -8.925 -4.781 1.00 93.25 88 ARG A CA 1
ATOM 667 C C . ARG A 1 88 ? 10.880 -9.822 -5.700 1.00 93.25 88 ARG A C 1
ATOM 669 O O . ARG A 1 88 ? 10.156 -9.296 -6.532 1.00 93.25 88 ARG A O 1
ATOM 676 N N . ASP A 1 89 ? 10.957 -11.137 -5.517 1.00 93.69 89 ASP A N 1
ATOM 677 C CA . ASP A 1 89 ? 10.196 -12.133 -6.287 1.00 93.69 89 ASP A CA 1
ATOM 678 C C . ASP A 1 89 ? 8.765 -12.290 -5.750 1.00 93.69 89 ASP A C 1
ATOM 680 O O . ASP A 1 89 ? 8.390 -13.324 -5.202 1.00 93.69 89 ASP A O 1
ATOM 684 N N . ASP A 1 90 ? 7.990 -11.209 -5.798 1.00 95.62 90 ASP A N 1
ATOM 685 C CA . ASP A 1 90 ? 6.571 -11.239 -5.448 1.00 95.62 90 ASP A CA 1
ATOM 686 C C . ASP A 1 90 ? 5.730 -11.614 -6.680 1.00 95.62 90 ASP A C 1
ATOM 688 O O . ASP A 1 90 ? 5.810 -10.919 -7.702 1.00 95.62 90 ASP A O 1
ATOM 692 N N . PRO A 1 91 ? 4.881 -12.658 -6.601 1.00 95.00 91 PRO A N 1
ATOM 693 C CA . PRO A 1 91 ? 4.033 -13.094 -7.710 1.00 95.00 91 PRO A CA 1
ATOM 694 C C . PRO A 1 91 ? 3.015 -12.044 -8.185 1.00 95.00 91 PRO A C 1
ATOM 696 O O . PRO A 1 91 ? 2.526 -12.135 -9.310 1.00 95.00 91 PRO A O 1
ATOM 699 N N . LYS A 1 92 ? 2.680 -11.055 -7.350 1.00 94.75 92 LYS A N 1
ATOM 700 C CA . LYS A 1 92 ? 1.792 -9.923 -7.667 1.00 94.75 92 LYS A CA 1
ATOM 701 C C . LYS A 1 92 ? 2.570 -8.651 -8.020 1.00 94.75 92 LYS A C 1
ATOM 703 O O . LYS A 1 92 ? 1.964 -7.642 -8.391 1.00 94.75 92 LYS A O 1
ATOM 708 N N . GLY A 1 93 ? 3.894 -8.687 -7.880 1.00 96.19 93 GLY A N 1
ATOM 709 C CA . GLY A 1 93 ? 4.783 -7.560 -8.105 1.00 96.19 93 GLY A CA 1
ATOM 710 C C . GLY A 1 93 ? 4.944 -7.199 -9.577 1.00 96.19 93 GLY A C 1
ATOM 711 O O . GLY A 1 93 ? 4.777 -8.028 -10.475 1.00 96.19 93 GLY A O 1
ATOM 712 N N . HIS A 1 94 ? 5.311 -5.943 -9.814 1.00 97.75 94 HIS A N 1
ATOM 713 C CA . HIS A 1 94 ? 5.691 -5.439 -11.128 1.00 97.75 94 HIS A CA 1
ATOM 714 C C . HIS A 1 94 ? 7.029 -4.697 -11.059 1.00 97.75 94 HIS A C 1
ATOM 716 O O . HIS A 1 94 ? 7.294 -3.944 -10.124 1.00 97.75 94 HIS A O 1
ATOM 722 N N . VAL A 1 95 ? 7.859 -4.852 -12.086 1.00 98.12 95 VAL A N 1
ATOM 723 C CA . VAL A 1 95 ? 9.038 -4.014 -12.308 1.00 98.12 95 VAL A CA 1
ATOM 724 C C . VAL A 1 95 ? 8.700 -2.992 -13.383 1.00 98.12 95 VAL A C 1
ATOM 726 O O . VAL A 1 95 ? 8.286 -3.348 -14.490 1.00 98.12 95 VAL A O 1
ATOM 729 N N . ILE A 1 96 ? 8.880 -1.717 -13.052 1.00 98.19 96 ILE A N 1
ATOM 730 C CA . ILE A 1 96 ? 8.567 -0.591 -13.920 1.00 98.19 96 ILE A CA 1
ATOM 731 C C . ILE A 1 96 ? 9.859 0.091 -14.350 1.00 98.19 96 ILE A C 1
ATOM 733 O O . ILE A 1 96 ? 10.712 0.414 -13.524 1.00 98.19 96 ILE A O 1
ATOM 737 N N . PHE A 1 97 ? 10.004 0.338 -15.650 1.00 97.56 97 PHE A N 1
ATOM 738 C CA . PHE A 1 97 ? 11.119 1.110 -16.193 1.00 97.56 97 PHE A CA 1
ATOM 739 C C . PHE A 1 97 ? 10.606 2.403 -16.818 1.00 97.56 97 PHE A C 1
ATOM 741 O O . PHE A 1 97 ? 9.822 2.364 -17.767 1.00 97.56 97 PHE A O 1
ATOM 748 N N . ALA A 1 98 ? 11.073 3.540 -16.302 1.00 95.81 98 ALA A N 1
ATOM 749 C CA . ALA A 1 98 ? 10.647 4.865 -16.745 1.00 95.81 98 ALA A CA 1
ATOM 750 C C . ALA A 1 98 ? 11.826 5.693 -17.264 1.00 95.81 98 ALA A C 1
ATOM 752 O O . ALA A 1 98 ? 12.893 5.774 -16.650 1.00 95.81 98 ALA A O 1
ATOM 753 N N . TYR A 1 99 ? 11.622 6.345 -18.404 1.00 94.56 99 TYR A N 1
ATOM 754 C CA . TYR A 1 99 ? 12.562 7.322 -18.938 1.00 94.56 99 TYR A CA 1
ATOM 755 C C . TYR A 1 99 ? 12.118 8.732 -18.542 1.00 94.56 99 TYR A C 1
ATOM 757 O O . TYR A 1 99 ? 10.970 9.086 -18.775 1.00 94.56 99 TYR A O 1
ATOM 765 N N . LEU A 1 100 ? 13.009 9.531 -17.953 1.00 92.12 100 LEU A N 1
ATOM 766 C CA . LEU A 1 100 ? 12.742 10.914 -17.542 1.00 92.12 100 LEU A CA 1
ATOM 767 C C . LEU A 1 100 ? 13.598 11.875 -18.381 1.00 92.12 100 LEU A C 1
ATOM 769 O O . LEU A 1 100 ? 14.718 12.220 -17.972 1.00 92.12 100 LEU A O 1
ATOM 773 N N . PRO A 1 101 ? 13.126 12.291 -19.572 1.00 87.50 101 PRO A N 1
ATOM 774 C CA . PRO A 1 101 ? 13.864 13.221 -20.412 1.00 87.50 101 PRO A CA 1
ATOM 775 C C . PRO A 1 101 ? 14.094 14.561 -19.703 1.00 87.50 101 PRO A C 1
ATOM 777 O O . PRO A 1 101 ? 13.239 15.103 -18.996 1.00 87.50 101 PRO A O 1
ATOM 780 N N . GLY A 1 102 ? 15.280 15.131 -19.916 1.00 80.12 102 GLY A N 1
ATOM 781 C CA . GLY A 1 102 ? 15.519 16.535 -19.596 1.00 80.12 102 GLY A CA 1
ATOM 782 C C . GLY A 1 102 ? 14.777 17.464 -20.572 1.00 80.12 102 GLY A C 1
ATOM 783 O O . GLY A 1 102 ? 14.454 17.042 -21.679 1.00 80.12 102 GLY A O 1
ATOM 784 N N . PRO A 1 103 ? 14.537 18.733 -20.202 1.00 78.12 103 PRO A N 1
ATOM 785 C CA . PRO A 1 103 ? 14.923 19.369 -18.939 1.00 78.12 103 PRO A CA 1
ATOM 786 C C . PRO A 1 103 ? 13.864 19.246 -17.831 1.00 78.12 103 PRO A C 1
ATOM 788 O O . PRO A 1 103 ? 14.174 19.530 -16.680 1.00 78.12 103 PRO A O 1
ATOM 791 N N . HIS A 1 104 ? 12.639 18.830 -18.161 1.00 74.50 104 HIS A N 1
ATOM 792 C CA . HIS A 1 104 ? 11.482 18.942 -17.266 1.00 74.50 104 HIS A CA 1
ATOM 793 C C . HIS A 1 104 ? 11.323 17.790 -16.271 1.00 74.50 104 HIS A C 1
ATOM 795 O O . HIS A 1 104 ? 10.502 17.912 -15.371 1.00 74.50 104 HIS A O 1
ATOM 801 N N . LEU A 1 105 ? 12.098 16.705 -16.419 1.00 80.31 105 LEU A N 1
ATOM 802 C CA . LEU A 1 105 ? 12.116 15.555 -15.498 1.00 80.31 105 LEU A CA 1
ATOM 803 C C . LEU A 1 105 ? 10.758 14.880 -15.307 1.00 80.31 105 LEU A C 1
ATOM 805 O O . LEU A 1 105 ? 10.537 14.219 -14.300 1.00 80.31 105 LEU A O 1
ATOM 809 N N . ARG A 1 106 ? 9.873 15.022 -16.289 1.00 85.19 106 ARG A N 1
ATOM 810 C CA . ARG A 1 106 ? 8.606 14.305 -16.311 1.00 85.19 106 ARG A CA 1
ATOM 811 C C . ARG A 1 106 ? 8.820 12.904 -16.833 1.00 85.19 106 ARG A C 1
ATOM 813 O O . ARG A 1 106 ? 9.691 12.693 -17.684 1.00 85.19 106 ARG A O 1
ATOM 820 N N . THR A 1 107 ? 8.009 11.969 -16.362 1.00 85.69 107 THR A N 1
ATOM 821 C CA . THR A 1 107 ? 7.990 10.628 -16.944 1.00 85.69 107 THR A CA 1
ATOM 822 C C . THR A 1 107 ? 7.633 10.741 -18.425 1.00 85.69 107 THR A C 1
ATOM 824 O O . THR A 1 107 ? 6.672 11.407 -18.810 1.00 85.69 107 THR A O 1
ATOM 827 N N . HIS A 1 108 ? 8.454 10.137 -19.284 1.00 91.50 108 HIS A N 1
ATOM 828 C CA . HIS A 1 108 ? 8.160 10.018 -20.704 1.00 91.50 108 HIS A CA 1
ATOM 829 C C . HIS A 1 108 ? 6.795 9.349 -20.871 1.00 91.50 108 HIS A C 1
ATOM 831 O O . HIS A 1 108 ? 6.473 8.424 -20.130 1.00 91.50 108 HIS A O 1
ATOM 837 N N . ARG A 1 109 ? 6.033 9.755 -21.894 1.00 91.50 109 ARG A N 1
ATOM 838 C CA . ARG A 1 109 ? 4.677 9.242 -22.171 1.00 91.50 109 ARG A CA 1
ATOM 839 C C . ARG A 1 109 ? 4.565 7.724 -22.249 1.00 91.50 109 ARG A C 1
ATOM 841 O O . ARG A 1 109 ? 3.473 7.199 -22.211 1.00 91.50 109 ARG A O 1
ATOM 848 N N . LYS A 1 110 ? 5.678 7.011 -22.390 1.00 93.75 110 LYS A N 1
ATOM 849 C CA . LYS A 1 110 ? 5.694 5.557 -22.390 1.00 93.75 110 LYS A CA 1
ATOM 850 C C . LYS A 1 110 ? 6.705 5.000 -21.413 1.00 93.75 110 LYS A C 1
ATOM 852 O O . LYS A 1 110 ? 7.827 5.507 -21.324 1.00 93.75 110 LYS A O 1
ATOM 857 N N . LEU A 1 111 ? 6.316 3.908 -20.773 1.00 96.44 111 LEU A N 1
ATOM 858 C CA . LEU A 1 111 ? 7.095 3.178 -19.783 1.00 96.44 111 LEU A CA 1
ATOM 859 C C . LEU A 1 111 ? 6.865 1.670 -19.935 1.00 96.44 111 LEU A C 1
ATOM 861 O O . LEU A 1 111 ? 5.917 1.240 -20.595 1.00 96.44 111 LEU A O 1
ATOM 865 N N . TRP A 1 112 ? 7.746 0.861 -19.353 1.00 97.81 112 TRP A N 1
ATOM 866 C CA . TRP A 1 112 ? 7.544 -0.588 -19.298 1.00 97.81 112 TRP A CA 1
ATOM 867 C C . TRP A 1 112 ? 6.951 -0.976 -17.953 1.00 97.81 112 TRP A C 1
ATOM 869 O O . TRP A 1 112 ? 7.515 -0.577 -16.940 1.00 97.81 112 TRP A O 1
ATOM 879 N N . VAL A 1 113 ? 5.888 -1.784 -17.938 1.00 97.69 113 VAL A N 1
ATOM 880 C CA . VAL A 1 113 ? 5.346 -2.409 -16.720 1.00 97.69 113 VAL A CA 1
ATOM 881 C C . VAL A 1 113 ? 5.332 -3.919 -16.887 1.00 97.69 113 VAL A C 1
ATOM 883 O O . VAL A 1 113 ? 4.510 -4.472 -17.617 1.00 97.69 113 VAL A O 1
ATOM 886 N N . ILE A 1 114 ? 6.273 -4.593 -16.234 1.00 97.94 114 ILE A N 1
ATOM 887 C CA . ILE A 1 114 ? 6.548 -6.014 -16.446 1.00 97.94 114 ILE A CA 1
ATOM 888 C C . ILE A 1 114 ? 6.199 -6.767 -15.161 1.00 97.94 114 ILE A C 1
ATOM 890 O O . ILE A 1 114 ? 6.729 -6.400 -14.114 1.00 97.94 114 ILE A O 1
ATOM 894 N N . PRO A 1 115 ? 5.366 -7.823 -15.197 1.00 97.19 115 PRO A N 1
ATOM 895 C CA . PRO A 1 115 ? 5.170 -8.685 -14.037 1.00 97.19 115 PRO A CA 1
ATOM 896 C C . PRO A 1 115 ? 6.513 -9.213 -13.532 1.00 97.19 115 PRO A C 1
ATOM 898 O O . PRO A 1 115 ? 7.320 -9.719 -14.317 1.00 97.19 115 PRO A O 1
ATOM 901 N N . THR A 1 116 ? 6.752 -9.099 -12.231 1.00 97.31 116 THR A N 1
ATOM 902 C CA . THR A 1 116 ? 8.019 -9.468 -11.596 1.00 97.31 116 THR A CA 1
ATOM 903 C C . THR A 1 116 ? 8.457 -10.900 -11.923 1.00 97.31 116 THR A C 1
ATOM 905 O O . THR A 1 116 ? 9.599 -11.046 -12.368 1.00 97.31 116 THR A O 1
ATOM 908 N N . PRO A 1 117 ? 7.595 -11.937 -11.822 1.00 96.69 117 PRO A N 1
ATOM 909 C CA . PRO A 1 117 ? 8.003 -13.304 -12.158 1.00 96.69 117 PRO A CA 1
ATOM 910 C C . PRO A 1 117 ? 8.500 -13.423 -13.600 1.00 96.69 117 PRO A C 1
ATOM 912 O O . PRO A 1 117 ? 9.538 -14.021 -13.871 1.00 96.69 117 PRO A O 1
ATOM 915 N N . TYR A 1 118 ? 7.807 -12.757 -14.530 1.00 97.31 118 TYR A N 1
ATOM 916 C CA . TYR A 1 118 ? 8.208 -12.749 -15.931 1.00 97.31 118 TYR A CA 1
ATOM 917 C C . TYR A 1 118 ? 9.556 -12.047 -16.133 1.00 97.31 118 TYR A C 1
ATOM 919 O O . TYR A 1 118 ? 10.390 -12.518 -16.905 1.00 97.31 118 TYR A O 1
ATOM 927 N N . PHE A 1 119 ? 9.780 -10.920 -15.450 1.00 98.06 119 PHE A N 1
ATOM 928 C CA . PHE A 1 119 ? 11.048 -10.200 -15.508 1.00 98.06 119 PHE A CA 1
ATOM 929 C C . PHE A 1 119 ? 12.208 -11.056 -14.991 1.00 98.06 119 PHE A C 1
ATOM 931 O O . PHE A 1 119 ? 13.231 -11.137 -15.664 1.00 98.06 119 PHE A O 1
ATOM 938 N N . ILE A 1 120 ? 12.048 -11.708 -13.837 1.00 97.00 120 ILE A N 1
ATOM 939 C CA . ILE A 1 120 ? 13.087 -12.551 -13.228 1.00 97.00 120 ILE A CA 1
ATOM 940 C C . ILE A 1 120 ? 13.450 -13.725 -14.142 1.00 97.00 120 ILE A C 1
ATOM 942 O O . ILE A 1 120 ? 14.630 -14.011 -14.329 1.00 97.00 120 ILE A O 1
ATOM 946 N N . GLU A 1 121 ? 12.450 -14.365 -14.749 1.00 97.19 121 GLU A N 1
ATOM 947 C CA . GLU A 1 121 ? 12.648 -15.516 -15.632 1.00 97.19 121 GLU A CA 1
ATOM 948 C C . GLU A 1 121 ? 13.317 -15.141 -16.968 1.00 97.19 121 GLU A C 1
ATOM 950 O O . GLU A 1 121 ? 14.148 -15.891 -17.478 1.00 97.19 121 GLU A O 1
ATOM 955 N N . HIS A 1 122 ? 12.985 -13.977 -17.542 1.00 97.56 122 HIS A N 1
ATOM 956 C CA . HIS A 1 122 ? 13.354 -13.640 -18.927 1.00 97.56 122 HIS A CA 1
ATOM 957 C C . HIS A 1 122 ? 14.426 -12.550 -19.062 1.00 97.56 122 HIS A C 1
ATOM 959 O O . HIS A 1 122 ? 14.947 -12.328 -20.162 1.00 97.56 122 HIS A O 1
ATOM 965 N N . CYS A 1 123 ? 14.731 -11.805 -17.998 1.00 97.75 123 CYS A N 1
ATOM 966 C CA . CYS A 1 123 ? 15.732 -10.747 -18.055 1.00 97.75 123 CYS A CA 1
ATOM 967 C C . CYS A 1 123 ? 17.134 -11.337 -17.857 1.00 97.75 123 CYS A C 1
ATOM 969 O O . CYS A 1 123 ? 17.377 -11.985 -16.837 1.00 97.75 123 CYS A O 1
ATOM 971 N N . PRO A 1 124 ? 18.087 -11.100 -18.780 1.00 96.50 124 PRO A N 1
ATOM 972 C CA . PRO A 1 124 ? 19.452 -11.573 -18.608 1.00 96.50 124 PRO A CA 1
ATOM 973 C C . PRO A 1 124 ? 20.043 -11.096 -17.281 1.00 96.50 124 PRO A C 1
ATOM 975 O O . PRO A 1 124 ? 19.947 -9.915 -16.940 1.00 96.50 124 PRO A O 1
ATOM 978 N N . ARG A 1 125 ? 20.689 -12.008 -16.555 1.00 95.38 125 ARG A N 1
ATOM 979 C CA . ARG A 1 125 ? 21.372 -11.734 -15.291 1.00 95.38 125 ARG A CA 1
ATOM 980 C C . ARG A 1 125 ? 22.873 -11.907 -15.472 1.00 95.38 125 ARG A C 1
ATOM 982 O O . ARG A 1 125 ? 23.323 -12.871 -16.084 1.00 95.38 125 ARG A O 1
ATOM 989 N N . VAL A 1 126 ? 23.640 -10.958 -14.953 1.00 94.69 126 VAL A N 1
ATOM 990 C CA . VAL A 1 126 ? 25.101 -11.003 -14.929 1.00 94.69 126 VAL A CA 1
ATOM 991 C C . VAL A 1 126 ? 25.537 -11.112 -13.482 1.00 94.69 126 VAL A C 1
ATOM 993 O O . VAL A 1 126 ? 25.227 -10.235 -12.670 1.00 94.69 126 VAL A O 1
ATOM 996 N N . THR A 1 127 ? 26.284 -12.173 -13.193 1.00 93.19 127 THR A N 1
ATOM 997 C CA . THR A 1 127 ? 26.869 -12.424 -11.879 1.00 93.19 127 THR A CA 1
ATOM 998 C C . THR A 1 127 ? 28.367 -12.669 -12.045 1.00 93.19 127 THR A C 1
ATOM 1000 O O . THR A 1 127 ? 28.765 -13.489 -12.873 1.00 93.19 127 THR A O 1
ATOM 1003 N N . THR A 1 128 ? 29.214 -11.937 -11.319 1.00 89.00 128 THR A N 1
ATOM 1004 C CA . THR A 1 128 ? 30.666 -12.187 -11.321 1.00 89.00 128 THR A CA 1
ATOM 1005 C C . THR A 1 128 ? 31.017 -13.372 -10.426 1.00 89.00 128 THR A C 1
ATOM 1007 O O . THR A 1 128 ? 30.285 -13.692 -9.492 1.00 89.00 128 THR A O 1
ATOM 1010 N N . ALA A 1 129 ? 32.158 -14.019 -10.689 1.00 83.94 129 ALA A N 1
ATOM 1011 C CA . ALA A 1 129 ? 32.608 -15.189 -9.926 1.00 83.94 129 ALA A CA 1
ATOM 1012 C C . ALA A 1 129 ? 32.818 -14.900 -8.426 1.00 83.94 129 ALA A C 1
ATOM 1014 O O . ALA A 1 129 ? 32.651 -15.790 -7.600 1.00 83.94 129 ALA A O 1
ATOM 1015 N N . ASP A 1 130 ? 33.155 -13.656 -8.078 1.00 86.44 130 ASP A N 1
ATOM 1016 C CA . ASP A 1 130 ? 33.312 -13.174 -6.701 1.00 86.44 130 ASP A CA 1
ATOM 1017 C C . ASP A 1 130 ? 32.004 -12.637 -6.082 1.00 86.44 130 ASP A C 1
ATOM 1019 O O . ASP A 1 130 ? 32.007 -12.176 -4.943 1.00 86.44 130 ASP A O 1
ATOM 1023 N N . GLY A 1 131 ? 30.893 -12.647 -6.828 1.00 82.25 131 GLY A N 1
ATOM 1024 C CA . GLY A 1 131 ? 29.594 -12.122 -6.400 1.00 82.25 131 GLY A CA 1
ATOM 1025 C C . GLY A 1 131 ? 29.510 -10.595 -6.267 1.00 82.25 131 GLY A C 1
ATOM 1026 O O . GLY A 1 131 ? 28.469 -10.081 -5.858 1.00 82.25 131 GLY A O 1
ATOM 1027 N N . SER A 1 132 ? 30.561 -9.843 -6.615 1.00 84.88 132 SER A N 1
ATOM 1028 C CA . SER A 1 132 ? 30.579 -8.371 -6.510 1.00 84.88 132 SER A CA 1
ATOM 1029 C C . SER A 1 132 ? 29.568 -7.687 -7.446 1.00 84.88 132 SER A C 1
ATOM 1031 O O . SER A 1 132 ? 29.021 -6.610 -7.152 1.00 84.88 132 SER A O 1
ATOM 1033 N N . ILE A 1 133 ? 29.264 -8.335 -8.568 1.00 86.25 133 ILE A N 1
ATOM 1034 C CA . ILE A 1 133 ? 28.186 -7.980 -9.479 1.00 86.25 133 ILE A CA 1
ATOM 1035 C C . ILE A 1 133 ? 27.151 -9.088 -9.420 1.00 86.25 133 ILE A C 1
ATOM 1037 O O . ILE A 1 133 ? 27.463 -10.254 -9.626 1.00 86.25 133 ILE A O 1
ATOM 1041 N N . ASP A 1 134 ? 25.913 -8.684 -9.174 1.00 93.69 134 ASP A N 1
ATOM 1042 C CA . ASP A 1 134 ? 24.741 -9.531 -9.282 1.00 93.69 134 ASP A CA 1
ATOM 1043 C C . ASP A 1 134 ? 23.558 -8.646 -9.675 1.00 93.69 134 ASP A C 1
ATOM 1045 O O . ASP A 1 134 ? 22.981 -7.922 -8.852 1.00 93.69 134 ASP A O 1
ATOM 1049 N N . GLN A 1 135 ? 23.292 -8.580 -10.977 1.00 96.12 135 GLN A N 1
ATOM 1050 C CA . GLN A 1 135 ? 22.358 -7.613 -11.544 1.00 96.12 135 GLN A CA 1
ATOM 1051 C C . GLN A 1 135 ? 21.670 -8.142 -12.794 1.00 96.12 135 GLN A C 1
ATOM 1053 O O . GLN A 1 135 ? 22.247 -8.899 -13.574 1.00 96.12 135 GLN A O 1
ATOM 1058 N N . TYR A 1 136 ? 20.450 -7.673 -13.014 1.00 97.06 136 TYR A N 1
ATOM 1059 C CA . TYR A 1 136 ? 19.770 -7.859 -14.286 1.00 97.06 136 TYR A CA 1
ATOM 1060 C C . TYR A 1 136 ? 20.257 -6.831 -15.307 1.00 97.06 136 TYR A C 1
ATOM 1062 O O . TYR A 1 136 ? 20.717 -5.748 -14.946 1.00 97.06 136 TYR A O 1
ATOM 1070 N N . VAL A 1 137 ? 20.129 -7.153 -16.590 1.00 96.75 137 VAL A N 1
ATOM 1071 C CA . VAL A 1 137 ? 20.468 -6.273 -17.711 1.00 96.75 137 VAL A CA 1
ATOM 1072 C C . VAL A 1 137 ? 19.205 -6.015 -18.519 1.00 96.75 137 VAL A C 1
ATOM 1074 O O . VAL A 1 137 ? 18.899 -6.710 -19.490 1.00 96.75 137 VAL A O 1
ATOM 1077 N N . PHE A 1 138 ? 18.460 -4.987 -18.117 1.00 97.56 138 PHE A N 1
ATOM 1078 C CA . PHE A 1 138 ? 17.295 -4.551 -18.870 1.00 97.56 138 PHE A CA 1
ATOM 1079 C C . PHE A 1 138 ? 17.726 -3.604 -19.984 1.00 97.56 138 PHE A C 1
ATOM 1081 O O . PHE A 1 138 ? 18.375 -2.587 -19.734 1.00 97.56 138 PHE A O 1
ATOM 1088 N N . GLN A 1 139 ? 17.321 -3.920 -21.212 1.00 96.12 139 GLN A N 1
ATOM 1089 C CA . GLN A 1 139 ? 17.509 -3.045 -22.357 1.00 96.12 139 GLN A CA 1
ATOM 1090 C C . GLN A 1 139 ? 16.343 -3.133 -23.338 1.00 96.12 139 GLN A C 1
ATOM 1092 O O . GLN A 1 139 ? 15.875 -4.225 -23.665 1.00 96.12 139 GLN A O 1
ATOM 1097 N N . SER A 1 140 ? 15.908 -1.988 -23.854 1.00 96.75 140 SER A N 1
ATOM 1098 C CA . SER A 1 140 ? 14.884 -1.914 -24.896 1.00 96.75 140 SER A CA 1
ATOM 1099 C C . SER A 1 140 ? 15.014 -0.601 -25.672 1.00 96.75 140 SER A C 1
ATOM 1101 O O . SER A 1 140 ? 15.308 0.422 -25.053 1.00 96.75 140 SER A O 1
ATOM 1103 N N . PRO A 1 141 ? 14.792 -0.579 -26.999 1.00 94.69 141 PRO A N 1
ATOM 1104 C CA . PRO A 1 141 ? 14.601 0.672 -27.732 1.00 94.69 141 PRO A CA 1
ATOM 1105 C C . PRO A 1 141 ? 13.463 1.486 -27.110 1.00 94.69 141 PRO A C 1
ATOM 1107 O O . PRO A 1 141 ? 12.433 0.901 -26.770 1.00 94.69 141 PRO A O 1
ATOM 1110 N N . LEU A 1 142 ? 13.640 2.803 -26.956 1.00 91.12 142 LEU A N 1
ATOM 1111 C CA . LEU A 1 142 ? 12.553 3.671 -26.494 1.00 91.12 142 LEU A CA 1
ATOM 1112 C C . LEU A 1 142 ? 11.508 3.878 -27.601 1.00 91.12 142 LEU A C 1
ATOM 1114 O O . LEU A 1 142 ? 10.315 3.751 -27.360 1.00 91.12 142 LEU A O 1
ATOM 1118 N N . GLU A 1 143 ? 11.946 4.157 -28.829 1.00 86.81 143 GLU A N 1
ATOM 1119 C CA . GLU A 1 143 ? 11.054 4.358 -29.973 1.00 86.81 143 GLU A CA 1
ATOM 1120 C C . GLU A 1 143 ? 11.415 3.424 -31.127 1.00 86.81 143 GLU A C 1
ATOM 1122 O O . GLU A 1 143 ? 12.574 3.321 -31.527 1.00 86.81 143 GLU A O 1
ATOM 1127 N N . GLY A 1 144 ? 10.398 2.760 -31.684 1.00 76.06 144 GLY A N 1
ATOM 1128 C CA . GLY A 1 144 ? 10.571 1.817 -32.786 1.00 76.06 144 GLY A CA 1
ATOM 1129 C C . GLY A 1 144 ? 11.390 0.575 -32.411 1.00 76.06 144 GLY A C 1
ATOM 1130 O O . GLY A 1 144 ? 11.945 0.447 -31.328 1.00 76.06 144 GLY A O 1
ATOM 1131 N N . GLY A 1 145 ? 11.455 -0.392 -33.322 1.00 84.44 145 GLY A N 1
ATOM 1132 C CA . GLY A 1 145 ? 12.273 -1.591 -33.138 1.00 84.44 145 GLY A CA 1
ATOM 1133 C C . GLY A 1 145 ? 11.598 -2.740 -32.382 1.00 84.44 145 GLY A C 1
ATOM 1134 O O . GLY A 1 145 ? 10.579 -2.608 -31.700 1.00 84.44 145 GLY A O 1
ATOM 1135 N N . ARG A 1 146 ? 12.170 -3.932 -32.563 1.00 87.75 146 ARG A N 1
ATOM 1136 C CA . ARG A 1 146 ? 11.690 -5.166 -31.939 1.00 87.75 146 ARG A CA 1
ATOM 1137 C C . ARG A 1 146 ? 12.402 -5.380 -30.609 1.00 87.75 146 ARG A C 1
ATOM 1139 O O . ARG A 1 146 ? 13.628 -5.363 -30.542 1.00 87.75 146 ARG A O 1
ATOM 1146 N N . SER A 1 147 ? 11.619 -5.616 -29.566 1.00 92.81 147 SER A N 1
ATOM 1147 C CA . SER A 1 147 ? 12.093 -6.014 -28.246 1.00 92.81 147 SER A CA 1
ATOM 1148 C C . SER A 1 147 ? 11.084 -6.975 -27.635 1.00 92.81 147 SER A C 1
ATOM 1150 O O . SER A 1 147 ? 9.875 -6.814 -27.822 1.00 92.81 147 SER A O 1
ATOM 1152 N N . GLN A 1 148 ? 11.570 -7.968 -26.888 1.00 93.31 148 GLN A N 1
ATOM 1153 C CA . GLN A 1 148 ? 10.702 -8.892 -26.149 1.00 93.31 148 GLN A CA 1
ATOM 1154 C C . GLN A 1 148 ? 9.824 -8.165 -25.117 1.00 93.31 148 GLN A C 1
ATOM 1156 O O . GLN A 1 148 ? 8.758 -8.646 -24.740 1.00 93.31 148 GLN A O 1
ATOM 1161 N N . TRP A 1 149 ? 10.249 -6.968 -24.706 1.00 96.31 149 TRP A N 1
ATO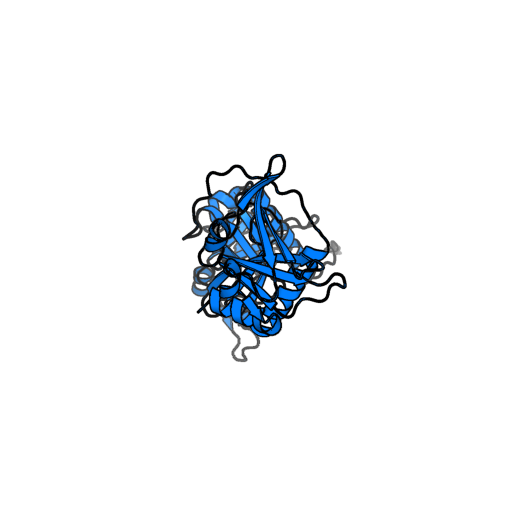M 1162 C CA . TRP A 1 149 ? 9.561 -6.133 -23.730 1.00 96.31 149 TRP A CA 1
ATOM 1163 C C . TRP A 1 149 ? 8.431 -5.290 -24.335 1.00 96.31 149 TRP A C 1
ATOM 1165 O O . TRP A 1 149 ? 7.672 -4.690 -23.583 1.00 96.31 149 TRP A O 1
ATOM 1175 N N . ASN A 1 150 ? 8.272 -5.255 -25.667 1.00 94.19 150 ASN A N 1
ATOM 1176 C CA . ASN A 1 150 ? 7.282 -4.400 -26.341 1.00 94.19 150 ASN A CA 1
ATOM 1177 C C . ASN A 1 150 ? 5.838 -4.667 -25.890 1.00 94.19 150 ASN A C 1
ATOM 1179 O O . ASN A 1 150 ? 5.021 -3.754 -25.885 1.00 94.19 150 ASN A O 1
ATOM 1183 N N . ARG A 1 151 ? 5.521 -5.898 -25.474 1.00 94.25 151 ARG A N 1
ATOM 1184 C CA . ARG A 1 151 ? 4.189 -6.264 -24.957 1.00 94.25 151 ARG A CA 1
ATOM 1185 C C . ARG A 1 151 ? 3.861 -5.669 -23.582 1.00 94.25 151 ARG A C 1
ATOM 1187 O O . ARG A 1 151 ? 2.714 -5.716 -23.161 1.00 94.25 151 ARG A O 1
ATOM 1194 N N . PHE A 1 152 ? 4.872 -5.148 -22.896 1.00 96.38 152 PHE A N 1
ATOM 1195 C CA . PHE A 1 152 ? 4.777 -4.493 -21.594 1.00 96.38 152 PHE A CA 1
ATOM 1196 C C . PHE A 1 152 ? 5.019 -2.985 -21.694 1.00 96.38 152 PHE A C 1
ATOM 1198 O O . PHE A 1 152 ? 5.214 -2.336 -20.673 1.00 96.38 152 PHE A O 1
ATOM 1205 N N . TYR A 1 153 ? 5.097 -2.442 -22.913 1.00 96.19 153 TYR A N 1
ATOM 1206 C CA . TYR A 1 153 ? 5.403 -1.041 -23.163 1.00 96.19 153 TYR A CA 1
ATOM 1207 C C . TYR A 1 153 ? 4.110 -0.258 -23.376 1.00 96.19 153 TYR A C 1
ATOM 1209 O O . TYR A 1 153 ? 3.442 -0.421 -24.399 1.00 96.19 153 TYR A O 1
ATOM 1217 N N . PHE A 1 154 ? 3.751 0.570 -22.401 1.00 95.12 154 PHE A N 1
ATOM 1218 C CA . PHE A 1 154 ? 2.445 1.218 -22.320 1.00 95.12 154 PHE A CA 1
ATOM 1219 C C . PHE A 1 154 ? 2.567 2.730 -22.370 1.00 95.12 154 PHE A C 1
ATOM 1221 O O . PHE A 1 154 ? 3.581 3.279 -21.938 1.00 95.12 154 PHE A O 1
ATOM 1228 N N . ASP A 1 155 ? 1.527 3.378 -22.892 1.00 94.94 155 ASP A N 1
ATOM 1229 C CA . ASP A 1 155 ? 1.349 4.817 -22.747 1.00 94.94 155 ASP A CA 1
ATOM 1230 C C . ASP A 1 155 ? 0.851 5.143 -21.330 1.00 94.94 155 ASP A C 1
ATOM 1232 O O . ASP A 1 155 ? 0.050 4.390 -20.767 1.00 94.94 155 ASP A O 1
ATOM 1236 N N . ILE A 1 156 ? 1.355 6.224 -20.733 1.00 93.06 156 ILE A N 1
ATOM 1237 C CA . ILE A 1 156 ? 1.004 6.631 -19.368 1.00 93.06 156 ILE A CA 1
ATOM 1238 C C . ILE A 1 156 ? -0.471 7.025 -19.269 1.00 93.06 156 ILE A C 1
ATOM 1240 O O . ILE A 1 156 ? -1.103 6.779 -18.242 1.00 93.06 156 ILE A O 1
ATOM 1244 N N . ASP A 1 157 ? -1.031 7.568 -20.351 1.00 91.38 157 ASP A N 1
ATOM 1245 C CA . ASP A 1 157 ? -2.433 7.978 -20.402 1.00 91.38 157 ASP A CA 1
ATOM 1246 C C . ASP A 1 157 ? -3.377 6.759 -20.477 1.00 91.38 157 ASP A C 1
ATOM 1248 O O . ASP A 1 157 ? -4.532 6.830 -20.056 1.00 91.38 157 ASP A O 1
ATOM 1252 N N . ASP A 1 158 ? -2.860 5.603 -20.912 1.00 93.06 158 ASP A N 1
ATOM 1253 C CA . ASP A 1 158 ? -3.601 4.347 -21.064 1.00 93.06 158 ASP A CA 1
ATOM 1254 C C . ASP A 1 158 ? -3.367 3.351 -19.912 1.00 93.06 158 ASP A C 1
ATOM 1256 O O . ASP A 1 158 ? -3.869 2.222 -19.962 1.00 93.06 158 ASP A O 1
ATOM 1260 N N . LEU A 1 159 ? -2.629 3.721 -18.852 1.00 92.75 159 LEU A N 1
ATOM 1261 C CA . LEU A 1 159 ? -2.242 2.788 -17.775 1.00 92.75 159 LEU A CA 1
ATOM 1262 C C . LEU A 1 159 ? -3.430 2.035 -17.183 1.00 92.75 159 LEU A C 1
ATOM 1264 O O . LEU A 1 159 ? -3.305 0.857 -16.839 1.00 92.75 159 LEU A O 1
ATOM 1268 N N . ARG A 1 160 ? -4.595 2.684 -17.101 1.00 90.12 160 ARG A N 1
ATOM 1269 C CA . ARG A 1 160 ? -5.814 2.046 -16.610 1.00 90.12 160 ARG A CA 1
ATOM 1270 C C . ARG A 1 160 ? -6.191 0.811 -17.424 1.00 90.12 160 ARG A C 1
ATOM 1272 O O . ARG A 1 160 ? -6.329 -0.265 -16.854 1.00 90.12 160 ARG A O 1
ATOM 1279 N N . THR A 1 161 ? -6.363 0.953 -18.732 1.00 90.56 161 THR A N 1
ATOM 1280 C CA . THR A 1 161 ? -6.884 -0.119 -19.595 1.00 90.56 161 THR A CA 1
ATOM 1281 C C . THR A 1 161 ? -5.787 -1.078 -20.056 1.00 90.56 161 THR A C 1
ATOM 1283 O O . THR A 1 161 ? -6.052 -2.262 -20.297 1.00 90.56 161 THR A O 1
ATOM 1286 N N . ALA A 1 162 ? -4.552 -0.584 -20.180 1.00 91.19 162 ALA A N 1
ATOM 1287 C CA . ALA A 1 162 ? -3.400 -1.353 -20.629 1.00 91.19 162 ALA A CA 1
ATOM 1288 C C . ALA A 1 162 ? -2.799 -2.226 -19.518 1.00 91.19 162 ALA A C 1
ATOM 1290 O O . ALA A 1 162 ? -2.326 -3.326 -19.809 1.00 91.19 162 ALA A O 1
ATOM 1291 N N . TRP A 1 163 ? -2.856 -1.768 -18.263 1.00 93.06 163 TRP A N 1
ATOM 1292 C CA . TRP A 1 163 ? -2.263 -2.462 -17.120 1.00 93.06 163 TRP A CA 1
ATOM 1293 C C . TRP A 1 163 ? -3.245 -2.675 -15.969 1.00 93.06 163 TRP A C 1
ATOM 1295 O O . TRP A 1 163 ? -3.546 -3.823 -15.654 1.00 93.06 163 TRP A O 1
ATOM 1305 N N . LEU A 1 164 ? -3.750 -1.604 -15.351 1.00 91.06 164 LEU A N 1
ATOM 1306 C CA . LEU A 1 164 ? -4.408 -1.679 -14.043 1.00 91.06 164 LEU A CA 1
ATOM 1307 C C . LEU A 1 164 ? -5.651 -2.589 -14.065 1.00 91.06 164 LEU A C 1
ATOM 1309 O O . LEU A 1 164 ? -5.746 -3.530 -13.286 1.00 91.06 164 LEU A O 1
ATOM 1313 N N . ASP A 1 165 ? -6.559 -2.397 -15.025 1.00 89.56 165 ASP A N 1
ATOM 1314 C CA . ASP A 1 165 ? -7.775 -3.211 -15.189 1.00 89.56 165 ASP A CA 1
ATOM 1315 C C . ASP A 1 165 ? -7.483 -4.672 -15.601 1.00 89.56 165 ASP A C 1
ATOM 1317 O O . ASP A 1 165 ? -8.387 -5.507 -15.603 1.00 89.56 165 ASP A O 1
ATOM 1321 N N . ARG A 1 166 ? -6.229 -5.003 -15.945 1.00 89.81 166 ARG A N 1
ATOM 1322 C CA . ARG A 1 166 ? -5.792 -6.353 -16.340 1.00 89.81 166 ARG A CA 1
ATOM 1323 C C . ARG A 1 166 ? -5.052 -7.096 -15.234 1.00 89.81 166 ARG A C 1
ATOM 1325 O O . ARG A 1 166 ? -4.644 -8.237 -15.458 1.00 89.81 166 ARG A O 1
ATOM 1332 N N . ILE A 1 167 ? -4.851 -6.480 -14.070 1.00 88.88 167 ILE A N 1
ATOM 1333 C CA . ILE A 1 167 ? -4.178 -7.145 -12.956 1.00 88.88 167 ILE A CA 1
ATOM 1334 C C . ILE A 1 167 ? -5.066 -8.300 -12.458 1.00 88.88 167 ILE A C 1
ATOM 1336 O O . ILE A 1 167 ? -6.226 -8.077 -12.091 1.00 88.88 167 ILE A O 1
ATOM 1340 N N . PRO A 1 168 ? -4.554 -9.545 -12.429 1.00 83.94 168 PRO A N 1
ATOM 1341 C CA . PRO A 1 168 ? -5.335 -10.693 -11.988 1.00 83.94 168 PRO A CA 1
ATOM 1342 C C . PRO A 1 168 ? -5.862 -10.528 -10.558 1.00 83.94 168 PRO A C 1
ATOM 1344 O O . PRO A 1 168 ? -5.143 -10.098 -9.657 1.00 83.94 168 PRO A O 1
ATOM 1347 N N . GLY A 1 169 ? -7.124 -10.904 -10.336 1.00 80.62 169 GLY A N 1
ATOM 1348 C CA . GLY A 1 169 ? -7.746 -10.869 -9.007 1.00 80.62 169 GLY A CA 1
ATOM 1349 C C . GLY A 1 169 ? -8.190 -9.481 -8.532 1.00 80.62 169 GLY A C 1
ATOM 1350 O O . GLY A 1 169 ? -8.590 -9.339 -7.375 1.00 80.62 169 GLY A O 1
ATOM 1351 N N . TRP A 1 170 ? -8.148 -8.458 -9.392 1.00 83.81 170 TRP A N 1
ATOM 1352 C CA . TRP A 1 170 ? -8.750 -7.165 -9.079 1.00 83.81 170 TRP A CA 1
ATOM 1353 C C . TRP A 1 170 ? -10.270 -7.276 -8.967 1.00 83.81 170 TRP A C 1
ATOM 1355 O O . TRP A 1 170 ? -10.960 -7.666 -9.909 1.00 83.81 170 TRP A O 1
ATOM 1365 N N . LYS A 1 171 ? -10.790 -6.930 -7.786 1.00 79.94 171 LYS A N 1
ATOM 1366 C CA . LYS A 1 171 ? -12.230 -6.890 -7.525 1.00 79.94 171 LYS A CA 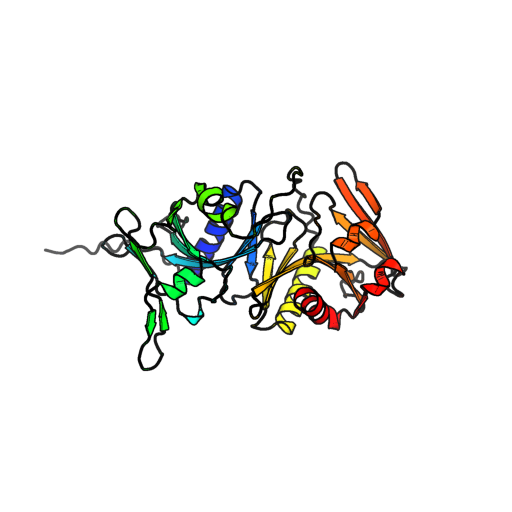1
ATOM 1367 C C . LYS A 1 171 ? -12.865 -5.731 -8.321 1.00 79.94 171 LYS A C 1
ATOM 1369 O O . LYS A 1 171 ? -12.227 -4.687 -8.498 1.00 79.94 171 LYS A O 1
ATOM 1374 N N . PRO A 1 172 ? -14.112 -5.878 -8.807 1.00 75.88 172 PRO A N 1
ATOM 1375 C CA . PRO A 1 172 ? -14.823 -4.776 -9.451 1.00 75.88 172 PRO A CA 1
ATOM 1376 C C . PRO A 1 172 ? -14.996 -3.606 -8.474 1.00 75.88 172 PRO A C 1
ATOM 1378 O O . PRO A 1 172 ? -15.123 -3.814 -7.267 1.00 75.88 172 PRO A O 1
ATOM 1381 N N . LEU A 1 173 ? -15.017 -2.372 -8.994 1.00 74.06 173 LEU A N 1
ATOM 1382 C CA . LEU A 1 173 ? -15.315 -1.213 -8.150 1.00 74.06 173 LEU A CA 1
ATOM 1383 C C . LEU A 1 173 ? -16.758 -1.309 -7.653 1.00 74.06 173 LEU A C 1
ATOM 1385 O O . LEU A 1 173 ? -17.660 -1.535 -8.465 1.00 74.06 173 LEU A O 1
ATOM 1389 N N . PRO A 1 174 ? -17.001 -1.066 -6.360 1.00 66.25 174 PRO A N 1
ATOM 1390 C CA . PRO A 1 174 ? -18.348 -0.855 -5.862 1.00 66.25 174 PRO A CA 1
ATOM 1391 C C . PRO A 1 174 ? -19.017 0.320 -6.590 1.00 66.25 174 PRO A C 1
ATOM 1393 O O . PRO A 1 174 ? -18.403 1.374 -6.771 1.00 66.25 174 PRO A O 1
ATOM 1396 N N . THR A 1 175 ? -20.287 0.166 -6.963 1.00 57.56 175 THR A N 1
ATOM 1397 C CA . THR A 1 175 ? -21.121 1.125 -7.719 1.00 57.56 175 THR A CA 1
ATOM 1398 C C . THR A 1 175 ? -21.550 2.366 -6.922 1.00 57.56 175 THR A C 1
ATOM 1400 O O . THR A 1 175 ? -22.605 2.944 -7.173 1.00 57.56 175 THR A O 1
ATOM 1403 N N . PHE A 1 176 ? -20.751 2.814 -5.958 1.00 56.16 176 PHE A N 1
ATOM 1404 C CA . PHE A 1 176 ? -21.046 4.039 -5.219 1.00 56.16 176 PHE A CA 1
ATOM 1405 C C . PHE A 1 176 ? -20.392 5.244 -5.915 1.00 56.16 176 PHE A C 1
ATOM 1407 O O . PHE A 1 176 ? -19.264 5.126 -6.402 1.00 56.16 176 PHE A O 1
ATOM 1414 N N . PRO A 1 177 ? -21.030 6.425 -5.954 1.00 55.31 177 PRO A N 1
ATOM 1415 C CA . PRO A 1 177 ? -20.364 7.637 -6.4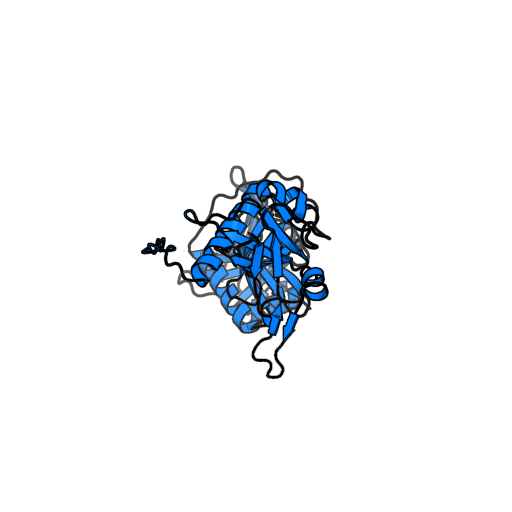24 1.00 55.31 177 PRO A CA 1
ATOM 1416 C C . PRO A 1 177 ? -19.102 7.891 -5.588 1.00 55.31 177 PRO A C 1
ATOM 1418 O O . PRO A 1 177 ? -19.089 7.605 -4.389 1.00 55.31 177 PRO A O 1
ATOM 1421 N N . LEU A 1 178 ? -18.023 8.375 -6.210 1.00 53.56 178 LEU A N 1
ATOM 1422 C CA . LEU A 1 178 ? -16.823 8.806 -5.487 1.00 53.56 178 LEU A CA 1
ATOM 1423 C C . LEU A 1 178 ? -17.211 9.973 -4.577 1.00 53.56 178 LEU A C 1
ATOM 1425 O O . LEU A 1 178 ? -17.379 11.103 -5.032 1.00 53.56 178 LEU A O 1
ATOM 1429 N N . ALA A 1 179 ? -17.393 9.692 -3.291 1.00 52.81 179 ALA A N 1
ATOM 1430 C CA . ALA A 1 179 ? -17.518 10.729 -2.290 1.00 52.81 179 ALA A CA 1
ATOM 1431 C C . ALA A 1 179 ? -16.098 11.180 -1.952 1.00 52.81 179 ALA A C 1
ATOM 1433 O O . ALA A 1 179 ? -15.347 10.447 -1.314 1.00 52.81 179 ALA A O 1
ATOM 1434 N N . VAL A 1 180 ? -15.713 12.370 -2.412 1.00 49.47 180 VAL A N 1
ATOM 1435 C CA . VAL A 1 180 ? -14.471 12.996 -1.956 1.00 49.47 180 VAL A CA 1
ATOM 1436 C C . VAL A 1 180 ? -14.683 13.363 -0.491 1.00 49.47 180 VAL A C 1
ATOM 1438 O O . VAL A 1 180 ? -15.420 14.302 -0.178 1.00 49.47 180 VAL A O 1
ATOM 1441 N N . ALA A 1 181 ? -14.074 12.605 0.419 1.00 47.62 181 ALA A N 1
ATOM 1442 C CA . ALA A 1 181 ? -13.955 13.039 1.799 1.00 47.62 181 ALA A CA 1
ATOM 1443 C C . ALA A 1 181 ? -13.081 14.306 1.796 1.00 47.62 181 ALA A C 1
ATOM 1445 O O . ALA A 1 181 ? -11.962 14.268 1.285 1.00 47.62 181 ALA A O 1
ATOM 1446 N N . PRO A 1 182 ? -13.548 15.463 2.298 1.00 42.59 182 PRO A N 1
ATOM 1447 C CA . PRO A 1 182 ? -12.633 16.570 2.502 1.00 42.59 182 PRO A CA 1
ATOM 1448 C C . PRO A 1 182 ? -11.631 16.161 3.569 1.00 42.59 182 PRO A C 1
ATOM 1450 O O . PRO A 1 182 ? -12.017 15.561 4.574 1.00 42.59 182 PRO A O 1
ATOM 1453 N N . ALA A 1 183 ? -10.370 16.517 3.336 1.00 43.28 183 ALA A N 1
ATOM 1454 C CA . ALA A 1 183 ? -9.259 16.247 4.230 1.00 43.28 183 ALA A CA 1
ATOM 1455 C C . ALA A 1 183 ? -9.575 16.754 5.645 1.00 43.28 183 ALA A C 1
ATOM 1457 O O . ALA A 1 183 ? -9.388 17.927 5.965 1.00 43.28 183 ALA A O 1
ATOM 1458 N N . ALA A 1 184 ? -10.044 15.862 6.513 1.00 41.66 184 ALA A N 1
ATOM 1459 C CA . ALA A 1 184 ? -10.092 16.099 7.945 1.00 41.66 184 ALA A CA 1
ATOM 1460 C C . ALA A 1 184 ? -8.741 15.674 8.523 1.00 41.66 184 ALA A C 1
ATOM 1462 O O . ALA A 1 184 ? -8.647 14.763 9.340 1.00 41.66 184 ALA A O 1
ATOM 1463 N N . SER A 1 185 ? -7.678 16.344 8.071 1.00 44.38 185 SER A N 1
ATOM 1464 C CA . SER A 1 185 ? -6.370 16.261 8.712 1.00 44.38 185 SER A CA 1
ATOM 1465 C C . SER A 1 185 ? -6.478 16.957 10.067 1.00 44.38 185 SER A C 1
ATOM 1467 O O . SER A 1 185 ? -6.209 18.148 10.217 1.00 44.38 185 SER A O 1
ATOM 1469 N N . SER A 1 186 ? -6.955 16.228 11.073 1.00 56.53 186 SER A N 1
ATOM 1470 C CA . SER A 1 186 ? -6.650 16.591 12.448 1.00 56.53 186 SER A CA 1
ATOM 1471 C C . SER A 1 186 ? -5.227 16.109 12.718 1.00 56.53 186 SER A C 1
ATOM 1473 O O . SER A 1 186 ? -4.907 14.947 12.463 1.00 56.53 186 SER A O 1
ATOM 1475 N N . ALA A 1 187 ? -4.363 16.982 13.242 1.00 59.56 187 ALA A N 1
ATOM 1476 C CA . ALA A 1 187 ? -2.991 16.622 13.622 1.00 59.56 187 ALA A CA 1
ATOM 1477 C C . ALA A 1 187 ? -2.936 15.376 14.539 1.00 59.56 187 ALA A C 1
ATOM 1479 O O . ALA A 1 187 ? -1.947 14.647 14.561 1.00 59.56 187 ALA A O 1
ATOM 1480 N N . PHE A 1 188 ? -4.036 15.101 15.247 1.00 68.38 188 PHE A N 1
ATOM 1481 C CA . PHE A 1 188 ? -4.222 13.952 16.126 1.00 68.38 188 PHE A CA 1
ATOM 1482 C C . PHE A 1 188 ? -4.390 12.606 15.394 1.00 68.38 188 PHE A C 1
ATOM 1484 O O . PHE A 1 188 ? -3.949 11.573 15.899 1.00 68.38 188 PHE A O 1
ATOM 1491 N N . GLY A 1 189 ? -4.983 12.600 14.194 1.00 73.81 189 GLY A N 1
ATOM 1492 C CA . GLY A 1 189 ? -5.083 11.398 13.355 1.00 73.81 189 GLY A CA 1
ATOM 1493 C C . GLY A 1 189 ? -3.711 10.951 12.849 1.00 73.81 189 GLY A C 1
ATOM 1494 O O . GLY A 1 189 ? -3.309 9.809 13.068 1.00 73.81 189 GLY A O 1
ATOM 1495 N N . GLY A 1 190 ? -2.932 11.899 12.313 1.00 82.25 190 GLY A N 1
ATOM 1496 C CA . GLY A 1 190 ? -1.588 11.626 11.796 1.00 82.25 190 GLY A CA 1
ATOM 1497 C C . GLY A 1 190 ? -0.612 11.091 12.852 1.00 82.25 190 GLY A C 1
ATOM 1498 O O . GLY A 1 190 ? 0.238 10.264 12.529 1.00 82.25 190 GLY A O 1
ATOM 1499 N N . TYR A 1 191 ? -0.751 11.497 14.121 1.00 88.00 191 TYR A N 1
ATOM 1500 C CA . TYR A 1 191 ? 0.029 10.923 15.226 1.00 88.00 191 TYR A CA 1
ATOM 1501 C C . TYR A 1 191 ? -0.219 9.417 15.392 1.00 88.00 191 TYR A C 1
ATOM 1503 O O . TYR A 1 191 ? 0.733 8.651 15.533 1.00 88.00 191 TYR A O 1
ATOM 1511 N N . GLY A 1 192 ? -1.483 8.985 15.346 1.00 92.12 192 GLY A N 1
ATOM 1512 C CA . GLY A 1 192 ? -1.845 7.576 15.498 1.00 92.12 192 GLY A CA 1
ATOM 1513 C C . GLY A 1 192 ? -1.311 6.714 14.361 1.00 92.12 192 GLY A C 1
ATOM 1514 O O . GLY A 1 192 ? -0.738 5.656 14.614 1.00 92.12 192 GLY A O 1
ATOM 1515 N N . GLU A 1 193 ? -1.436 7.190 13.119 1.00 94.00 193 GLU A N 1
ATOM 1516 C CA . GLU A 1 193 ? -0.871 6.523 11.939 1.00 94.00 193 GLU A CA 1
ATOM 1517 C C . GLU A 1 193 ? 0.646 6.337 12.070 1.00 94.00 193 GLU A C 1
ATOM 1519 O O . GLU A 1 193 ? 1.154 5.236 11.853 1.00 94.00 193 GLU A O 1
ATOM 1524 N N . LEU A 1 194 ? 1.370 7.390 12.468 1.00 93.56 194 LEU A N 1
ATOM 1525 C CA . LEU A 1 194 ? 2.820 7.335 12.667 1.00 93.56 194 LEU A CA 1
ATOM 1526 C C . LEU A 1 194 ? 3.205 6.379 13.797 1.00 93.56 194 LEU A C 1
ATOM 1528 O O . LEU A 1 194 ? 4.123 5.577 13.631 1.00 93.56 194 LEU A O 1
ATOM 1532 N N . TRP A 1 195 ? 2.500 6.438 14.930 1.00 95.75 195 TRP A N 1
ATOM 1533 C CA . TRP A 1 195 ? 2.767 5.559 16.064 1.00 95.75 195 TRP A CA 1
ATOM 1534 C C . TRP A 1 195 ? 2.554 4.089 15.685 1.00 95.75 195 TRP A C 1
ATOM 1536 O O . TRP A 1 195 ? 3.448 3.271 15.899 1.00 95.75 195 TRP A O 1
ATOM 1546 N N . VAL A 1 196 ? 1.417 3.757 15.058 1.00 97.75 196 VAL A N 1
ATOM 1547 C CA . VAL A 1 196 ? 1.105 2.386 14.615 1.00 97.75 196 VAL A CA 1
ATOM 1548 C C . VAL A 1 196 ? 2.130 1.903 13.600 1.00 97.75 196 VAL A C 1
ATOM 1550 O O . VAL A 1 196 ? 2.642 0.795 13.742 1.00 97.75 196 VAL A O 1
ATOM 1553 N N . SER A 1 197 ? 2.485 2.746 12.629 1.00 97.19 197 SER A N 1
ATOM 1554 C CA . SER A 1 197 ? 3.506 2.423 11.630 1.00 97.19 197 SER A CA 1
ATOM 1555 C C . SER A 1 197 ? 4.845 2.084 12.280 1.00 97.19 197 SER A C 1
ATOM 1557 O O . SER A 1 197 ? 5.422 1.044 11.981 1.00 97.19 197 SER A O 1
ATOM 1559 N N . ALA A 1 198 ? 5.309 2.902 13.230 1.00 96.69 198 ALA A N 1
ATOM 1560 C CA . ALA A 1 198 ? 6.564 2.656 13.934 1.00 96.69 198 ALA A CA 1
ATOM 1561 C C . ALA A 1 198 ? 6.544 1.334 14.721 1.00 96.69 198 ALA A C 1
ATOM 1563 O O . ALA A 1 198 ? 7.512 0.578 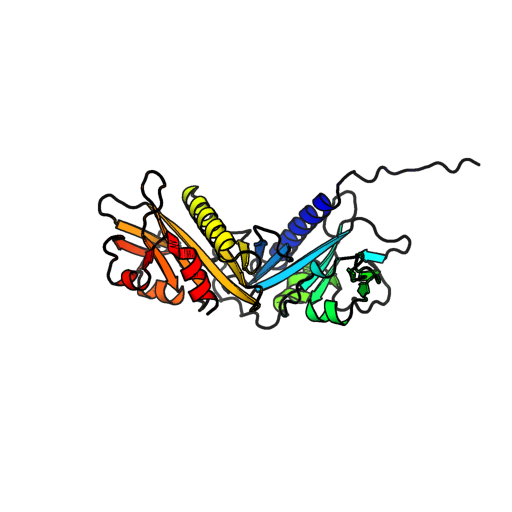14.676 1.00 96.69 198 ALA A O 1
ATOM 1564 N N . GLN A 1 199 ? 5.442 1.022 15.415 1.00 97.94 199 GLN A N 1
ATOM 1565 C CA . GLN A 1 199 ? 5.320 -0.252 16.133 1.00 97.94 199 GLN A CA 1
ATOM 1566 C C . GLN A 1 199 ? 5.301 -1.454 15.179 1.00 97.94 199 GLN A C 1
ATOM 1568 O O . GLN A 1 199 ? 5.895 -2.489 15.477 1.00 97.94 199 GLN A O 1
ATOM 1573 N N . LEU A 1 200 ? 4.636 -1.326 14.029 1.00 98.25 200 LEU A N 1
ATOM 1574 C CA . LEU A 1 200 ? 4.573 -2.377 13.013 1.00 98.25 200 LEU A CA 1
ATOM 1575 C C . LEU A 1 200 ? 5.929 -2.623 12.351 1.00 98.25 200 LEU A C 1
ATOM 1577 O O . LEU A 1 200 ? 6.301 -3.779 12.182 1.00 98.25 200 LEU A O 1
ATOM 1581 N N . GLU A 1 201 ? 6.683 -1.573 12.033 1.00 95.94 201 GLU A N 1
ATOM 1582 C CA . GLU A 1 201 ? 8.049 -1.685 11.504 1.00 95.94 201 GLU A CA 1
ATOM 1583 C C . GLU A 1 201 ? 8.984 -2.382 12.509 1.00 95.94 201 GLU A C 1
ATOM 1585 O O . GLU A 1 201 ? 9.757 -3.268 12.142 1.00 95.94 201 GLU A O 1
ATOM 1590 N N . LEU A 1 202 ? 8.877 -2.058 13.804 1.00 96.06 202 LEU A N 1
ATOM 1591 C CA . LEU A 1 202 ? 9.673 -2.706 14.856 1.00 96.06 202 LEU A CA 1
ATOM 1592 C C . LEU A 1 202 ? 9.330 -4.195 15.033 1.00 96.06 202 LEU A C 1
ATOM 1594 O O . LEU A 1 202 ? 10.233 -5.023 15.184 1.00 96.06 202 LEU A O 1
ATOM 1598 N N . GLU A 1 203 ? 8.041 -4.538 15.013 1.00 97.38 203 GLU A N 1
ATOM 1599 C CA . GLU A 1 203 ? 7.563 -5.915 15.184 1.00 97.38 203 GLU A CA 1
ATOM 1600 C C . GLU A 1 203 ? 7.799 -6.767 13.921 1.00 97.38 203 GLU A C 1
ATOM 1602 O O . GLU A 1 203 ? 8.240 -7.916 13.998 1.00 97.38 203 GLU A O 1
ATOM 1607 N N . GLY A 1 204 ? 7.512 -6.204 12.746 1.00 93.88 204 GLY A N 1
ATOM 1608 C CA . GLY A 1 204 ? 7.593 -6.865 11.444 1.00 93.88 204 GLY A CA 1
ATOM 1609 C C . GLY A 1 204 ? 9.010 -6.949 10.876 1.00 93.88 204 GLY A C 1
ATOM 1610 O O . GLY A 1 204 ? 9.330 -7.922 10.185 1.00 93.88 204 GLY A O 1
ATOM 1611 N N . LYS A 1 205 ? 9.876 -5.984 11.214 1.00 92.88 205 LYS A N 1
ATOM 1612 C CA . LYS A 1 205 ? 11.264 -5.870 10.739 1.00 92.88 205 LYS A CA 1
ATOM 1613 C C . LYS A 1 205 ? 11.338 -5.953 9.207 1.00 92.88 205 LYS A C 1
ATOM 1615 O O . LYS A 1 205 ? 10.426 -5.558 8.497 1.00 92.88 205 LYS A O 1
ATOM 1620 N N . ASN A 1 206 ? 12.404 -6.550 8.679 1.00 91.31 206 ASN A N 1
ATOM 1621 C CA . ASN A 1 206 ? 12.649 -6.752 7.248 1.00 91.31 206 ASN A CA 1
ATOM 1622 C C . ASN A 1 206 ? 11.703 -7.753 6.548 1.00 91.31 206 ASN A C 1
ATOM 1624 O O . ASN A 1 206 ? 11.979 -8.153 5.415 1.00 91.31 206 ASN A O 1
ATOM 1628 N N . ARG A 1 207 ? 10.638 -8.207 7.219 1.00 93.94 207 ARG A N 1
ATOM 1629 C CA . ARG A 1 207 ? 9.606 -9.089 6.658 1.00 93.94 207 ARG A CA 1
ATOM 1630 C C . ARG A 1 207 ? 8.316 -8.337 6.340 1.00 93.94 207 ARG A C 1
ATOM 1632 O O . ARG A 1 207 ? 7.477 -8.877 5.630 1.00 93.94 207 ARG A O 1
ATOM 1639 N N . LEU A 1 208 ? 8.147 -7.121 6.845 1.00 96.88 208 LEU A N 1
ATOM 1640 C CA . LEU A 1 208 ? 6.946 -6.328 6.642 1.00 96.88 208 LEU A CA 1
ATOM 1641 C C . LEU A 1 208 ? 7.295 -5.066 5.865 1.00 96.88 208 LEU A C 1
ATOM 1643 O O . LEU A 1 208 ? 8.311 -4.434 6.132 1.00 96.88 208 LEU A O 1
ATOM 1647 N N . VAL A 1 209 ? 6.423 -4.683 4.944 1.00 97.88 209 VAL A N 1
ATOM 1648 C CA . VAL A 1 209 ? 6.379 -3.314 4.436 1.00 97.88 209 VAL A CA 1
ATOM 1649 C C . VAL A 1 209 ? 5.153 -2.633 5.012 1.00 97.88 209 VAL A C 1
ATOM 1651 O O . VAL A 1 209 ? 4.044 -3.160 4.879 1.00 97.88 209 VAL A O 1
ATOM 1654 N N . VAL A 1 210 ? 5.346 -1.466 5.622 1.00 98.19 210 VAL A N 1
ATOM 1655 C CA . VAL A 1 210 ? 4.260 -0.542 5.943 1.00 98.19 210 VAL A CA 1
ATOM 1656 C C . VAL A 1 210 ? 4.257 0.557 4.888 1.00 98.19 210 VAL A C 1
ATOM 1658 O O . VAL A 1 210 ? 5.222 1.307 4.747 1.00 98.19 210 VAL A O 1
ATOM 1661 N N . ALA A 1 211 ? 3.178 0.641 4.118 1.00 97.62 211 ALA A N 1
ATOM 1662 C CA . ALA A 1 211 ? 2.983 1.670 3.108 1.00 97.62 211 ALA A CA 1
ATOM 1663 C C . ALA A 1 211 ? 1.822 2.581 3.498 1.00 97.62 211 ALA A C 1
ATOM 1665 O O . ALA A 1 211 ? 0.791 2.115 3.975 1.00 97.62 211 ALA A O 1
ATOM 1666 N N . ARG A 1 212 ? 1.983 3.886 3.295 1.00 95.31 212 ARG A N 1
ATOM 1667 C CA . ARG A 1 212 ? 0.958 4.885 3.597 1.00 95.31 212 ARG A CA 1
ATOM 1668 C C . ARG A 1 212 ? 0.261 5.319 2.323 1.00 95.31 212 ARG A C 1
ATOM 1670 O O . ARG A 1 212 ? 0.932 5.616 1.334 1.00 95.31 212 ARG A O 1
ATOM 1677 N N . GLU A 1 213 ? -1.064 5.390 2.357 1.00 91.44 213 GLU A N 1
ATOM 1678 C CA . GLU A 1 213 ? -1.831 5.932 1.238 1.00 91.44 213 GLU A CA 1
ATOM 1679 C C . GLU A 1 213 ? -1.468 7.391 0.966 1.00 91.44 213 GLU A C 1
ATOM 1681 O O . GLU A 1 213 ? -1.352 8.215 1.877 1.00 91.44 213 GLU A O 1
ATOM 1686 N N . ARG A 1 214 ? -1.258 7.722 -0.312 1.00 85.88 214 ARG A N 1
ATOM 1687 C CA . ARG A 1 214 ? -0.865 9.081 -0.695 1.00 85.88 214 ARG A CA 1
ATOM 1688 C C . ARG A 1 214 ? -2.043 10.044 -0.666 1.00 85.88 214 ARG A C 1
ATOM 1690 O O . ARG A 1 214 ? -1.840 11.238 -0.424 1.00 85.88 214 ARG A O 1
ATOM 1697 N N . ILE A 1 215 ? -3.240 9.526 -0.936 1.00 81.81 215 ILE A N 1
ATOM 1698 C CA . ILE A 1 215 ? -4.488 10.274 -0.991 1.00 81.81 215 ILE A CA 1
ATOM 1699 C C . ILE A 1 215 ? -5.515 9.563 -0.107 1.00 81.81 215 ILE A C 1
ATOM 1701 O O . ILE A 1 215 ? -5.833 8.398 -0.323 1.00 81.81 215 ILE A O 1
ATOM 1705 N N . ASP A 1 216 ? -6.052 10.291 0.867 1.00 78.56 216 ASP A N 1
ATOM 1706 C CA . ASP A 1 216 ? -7.114 9.819 1.758 1.00 78.56 216 ASP A CA 1
ATOM 1707 C C . ASP A 1 216 ? -8.477 9.944 1.055 1.00 78.56 216 ASP A C 1
ATOM 1709 O O . ASP A 1 216 ? -9.163 10.967 1.130 1.00 78.56 216 ASP A O 1
ATOM 1713 N N . VAL A 1 217 ? -8.811 8.931 0.254 1.00 80.12 217 VAL A N 1
ATOM 1714 C CA . VAL A 1 217 ? -10.056 8.862 -0.538 1.00 80.12 217 VAL A CA 1
ATOM 1715 C C . VAL A 1 217 ? -10.930 7.665 -0.184 1.00 80.12 217 VAL A C 1
ATOM 1717 O O . VAL A 1 217 ? -12.072 7.597 -0.644 1.00 80.12 217 VAL A O 1
ATOM 1720 N N . ASP A 1 218 ? -10.434 6.722 0.621 1.00 87.12 218 ASP A N 1
ATOM 1721 C CA . ASP A 1 218 ? -11.238 5.616 1.128 1.00 87.12 218 ASP A CA 1
ATOM 1722 C C . ASP A 1 218 ? -10.851 5.172 2.554 1.00 87.12 218 ASP A C 1
ATOM 1724 O O . ASP A 1 218 ? -10.287 5.942 3.317 1.00 87.12 218 ASP A O 1
ATOM 1728 N N . ALA A 1 219 ? -11.247 3.968 2.975 1.00 90.75 219 ALA A N 1
ATOM 1729 C CA . ALA A 1 219 ? -11.045 3.491 4.342 1.00 90.75 219 ALA A CA 1
ATOM 1730 C C . ALA A 1 219 ? -9.601 3.114 4.711 1.00 90.75 219 ALA A C 1
ATOM 1732 O O . ALA A 1 219 ? -9.368 2.789 5.871 1.00 90.75 219 ALA A O 1
ATOM 1733 N N . VAL A 1 220 ? -8.667 3.065 3.760 1.00 94.50 220 VAL A N 1
ATOM 1734 C CA . VAL A 1 220 ? -7.317 2.544 4.009 1.00 94.50 220 VAL A CA 1
ATOM 1735 C C . VAL A 1 220 ? -6.356 3.696 4.278 1.00 94.50 220 VAL A C 1
ATOM 1737 O O . VAL A 1 220 ? -6.072 4.477 3.380 1.00 94.50 220 VAL A O 1
ATOM 1740 N N . ASP A 1 221 ? -5.801 3.749 5.487 1.00 94.94 221 ASP A N 1
ATOM 1741 C CA . ASP A 1 221 ? -4.753 4.710 5.855 1.00 94.94 221 ASP A CA 1
ATOM 1742 C C . ASP A 1 221 ? -3.358 4.088 5.650 1.00 94.94 221 ASP A C 1
ATOM 1744 O O . ASP A 1 221 ? -2.438 4.716 5.114 1.00 94.94 221 ASP A O 1
ATOM 1748 N N . LEU A 1 222 ? -3.212 2.813 6.040 1.00 97.44 222 LEU A N 1
ATOM 1749 C CA . LEU A 1 222 ? -1.977 2.034 5.916 1.00 97.44 222 LEU A CA 1
ATOM 1750 C C . LEU A 1 222 ? -2.228 0.707 5.192 1.00 97.44 222 LEU A C 1
ATOM 1752 O O . LEU A 1 222 ? -3.206 0.007 5.461 1.00 97.44 222 LEU A O 1
ATOM 1756 N N . LEU A 1 223 ? -1.289 0.324 4.334 1.00 97.88 223 LEU A N 1
ATOM 1757 C CA . LEU A 1 223 ? -1.167 -1.001 3.743 1.00 97.88 223 LEU A CA 1
ATOM 1758 C C . LEU A 1 223 ? -0.017 -1.759 4.392 1.00 97.88 223 LEU A C 1
ATOM 1760 O O . LEU A 1 223 ? 1.079 -1.233 4.575 1.00 97.88 223 LEU A O 1
ATOM 1764 N N . LEU A 1 224 ? -0.277 -3.022 4.701 1.00 98.44 224 LEU A N 1
ATOM 1765 C CA . LEU A 1 224 ? 0.697 -3.966 5.219 1.00 98.44 224 LEU A CA 1
ATOM 1766 C C . LEU A 1 224 ? 0.967 -5.016 4.162 1.00 98.44 224 LEU A C 1
ATOM 1768 O O . LEU A 1 224 ? 0.026 -5.606 3.633 1.00 98.44 224 LEU A O 1
ATOM 1772 N N . HIS A 1 225 ? 2.238 -5.289 3.907 1.00 98.06 225 HIS A N 1
ATOM 1773 C CA . HIS A 1 225 ? 2.651 -6.338 2.991 1.00 98.06 225 HIS A CA 1
ATOM 1774 C C . HIS A 1 225 ? 3.670 -7.256 3.670 1.00 98.06 225 HIS A C 1
ATOM 1776 O O . HIS A 1 225 ? 4.795 -6.845 3.955 1.00 98.06 225 HIS A O 1
ATOM 1782 N N . ASP A 1 226 ? 3.265 -8.493 3.960 1.00 97.25 226 ASP A N 1
ATOM 1783 C CA . ASP A 1 226 ? 4.161 -9.522 4.492 1.00 97.25 226 ASP A CA 1
ATOM 1784 C C . ASP A 1 226 ? 4.954 -10.158 3.347 1.00 97.25 226 ASP A C 1
ATOM 1786 O O . ASP A 1 226 ? 4.407 -10.856 2.497 1.00 97.25 226 ASP A O 1
ATOM 1790 N N . LEU A 1 227 ? 6.265 -9.931 3.351 1.00 95.25 227 LEU A N 1
ATOM 1791 C CA . LEU A 1 227 ? 7.197 -10.340 2.301 1.00 95.25 227 LEU A CA 1
ATOM 1792 C C . LEU A 1 227 ? 7.450 -11.852 2.253 1.00 95.25 227 LEU A C 1
ATOM 1794 O O . LEU A 1 227 ? 8.076 -12.327 1.311 1.00 95.25 227 LEU A O 1
ATOM 1798 N N . GLY A 1 228 ? 7.029 -12.602 3.276 1.00 94.12 228 GLY A N 1
ATOM 1799 C CA . GLY A 1 228 ? 7.158 -14.061 3.304 1.00 94.12 228 GLY A CA 1
ATOM 1800 C C . GLY A 1 228 ? 5.985 -14.769 2.629 1.00 94.12 228 GLY A C 1
ATOM 1801 O O . GLY A 1 228 ? 6.180 -15.729 1.892 1.00 94.12 228 GLY A O 1
ATOM 1802 N N . SER A 1 229 ? 4.764 -14.301 2.888 1.00 94.62 229 SER A N 1
ATOM 1803 C CA . SER A 1 229 ? 3.520 -14.871 2.355 1.00 94.62 229 SER A CA 1
ATOM 1804 C C . SER A 1 229 ? 2.964 -14.125 1.140 1.00 94.62 229 SER A C 1
ATOM 1806 O O . SER A 1 229 ? 2.011 -14.604 0.520 1.00 94.62 229 SER A O 1
ATOM 1808 N N . TYR A 1 230 ? 3.498 -12.941 0.822 1.00 95.25 230 TYR A N 1
ATOM 1809 C CA . TYR A 1 230 ? 2.945 -11.993 -0.160 1.00 95.25 230 TYR A CA 1
ATOM 1810 C C . TYR A 1 230 ? 1.482 -11.616 0.140 1.00 95.25 230 TYR A C 1
ATOM 1812 O O . TYR A 1 230 ? 0.649 -11.330 -0.740 1.00 95.25 230 TYR A O 1
ATOM 1820 N N . GLY A 1 231 ? 1.135 -11.699 1.427 1.00 95.44 231 GLY A N 1
ATOM 1821 C CA . GLY A 1 231 ? -0.146 -11.304 1.970 1.00 95.44 231 GLY A CA 1
ATOM 1822 C C . GLY A 1 231 ? -0.211 -9.791 2.101 1.00 95.44 231 GLY A C 1
ATOM 1823 O O . GLY A 1 231 ? 0.721 -9.167 2.600 1.00 95.44 231 GLY A O 1
ATOM 1824 N N . VAL A 1 232 ? -1.343 -9.217 1.698 1.00 96.69 232 VAL A N 1
ATOM 1825 C CA . VAL A 1 232 ? -1.643 -7.798 1.910 1.00 96.69 232 VAL A CA 1
ATOM 1826 C C . VAL A 1 232 ? -2.811 -7.664 2.881 1.00 96.69 232 VAL A C 1
ATOM 1828 O O . VAL A 1 232 ? -3.745 -8.470 2.827 1.00 96.69 232 VAL A O 1
ATOM 1831 N N . ALA A 1 233 ? -2.739 -6.664 3.754 1.00 98.06 233 ALA A N 1
ATOM 1832 C CA . ALA A 1 233 ? -3.809 -6.233 4.649 1.00 98.06 233 ALA A CA 1
ATOM 1833 C C . ALA A 1 233 ? -3.884 -4.700 4.685 1.00 98.06 233 ALA A C 1
ATOM 1835 O O . ALA A 1 233 ? -2.904 -4.019 4.385 1.00 98.06 233 ALA A O 1
ATOM 1836 N N . GLY A 1 234 ? -5.047 -4.161 5.039 1.00 97.88 234 GLY A N 1
ATOM 1837 C CA . GLY A 1 234 ? -5.269 -2.724 5.184 1.00 97.88 234 GLY A CA 1
ATOM 1838 C C . GLY A 1 234 ? -5.642 -2.355 6.612 1.00 97.88 234 GLY A C 1
ATOM 1839 O O . GLY A 1 234 ? -6.303 -3.129 7.308 1.00 97.88 234 GLY A O 1
ATOM 1840 N N . LEU A 1 235 ? -5.251 -1.158 7.034 1.00 98.12 235 LEU A N 1
ATOM 1841 C CA . LEU A 1 235 ? -5.638 -0.580 8.314 1.00 98.12 235 LEU A CA 1
ATOM 1842 C C . LEU A 1 235 ? -6.298 0.777 8.105 1.00 98.12 235 LEU A C 1
ATOM 1844 O O . LEU A 1 235 ? -5.764 1.625 7.392 1.00 98.12 235 LEU A O 1
ATOM 1848 N N . GLN A 1 236 ? -7.403 0.993 8.809 1.00 96.38 236 GLN A N 1
ATOM 1849 C CA . GLN A 1 236 ? -7.917 2.319 9.111 1.00 96.38 236 GLN A CA 1
ATOM 1850 C C . GLN A 1 236 ? -7.530 2.680 10.542 1.00 96.38 236 GLN A C 1
ATOM 1852 O O . GLN A 1 236 ? -7.894 1.963 11.472 1.00 96.38 236 GLN A O 1
ATOM 1857 N N . VAL A 1 237 ? -6.825 3.782 10.753 1.00 95.88 237 VAL A N 1
ATOM 1858 C CA . VAL A 1 237 ? -6.365 4.216 12.071 1.00 95.88 237 VAL A CA 1
ATOM 1859 C C . VAL A 1 237 ? -7.244 5.359 12.572 1.00 95.88 237 VAL A C 1
ATOM 1861 O O . VAL A 1 237 ? -7.464 6.370 11.907 1.00 95.88 237 VAL A O 1
ATOM 1864 N N . LYS A 1 238 ? -7.783 5.198 13.780 1.00 94.38 238 LYS A N 1
ATOM 1865 C CA . LYS A 1 238 ? -8.616 6.192 14.458 1.00 94.38 238 LYS A CA 1
ATOM 1866 C C . LYS A 1 238 ? -8.055 6.482 15.839 1.00 94.38 238 LYS A C 1
ATOM 1868 O O . LYS A 1 238 ? -8.283 5.732 16.785 1.00 94.38 238 LYS A O 1
ATOM 1873 N N . THR A 1 239 ? -7.364 7.608 15.969 1.00 92.94 239 THR A N 1
ATOM 1874 C CA . THR A 1 239 ? -7.028 8.170 17.281 1.00 92.94 239 THR A CA 1
ATOM 1875 C C . THR A 1 239 ? -8.242 8.896 17.840 1.00 92.94 239 THR A C 1
ATOM 1877 O O . THR A 1 239 ? -8.834 9.729 17.151 1.00 92.94 239 THR A O 1
ATOM 1880 N N . ALA A 1 240 ? -8.617 8.606 19.082 1.00 90.06 240 ALA A N 1
ATOM 1881 C CA . ALA A 1 240 ? -9.789 9.208 19.701 1.00 90.06 240 ALA A CA 1
ATOM 1882 C C . ALA A 1 240 ? -9.491 9.678 21.124 1.00 90.06 240 ALA A C 1
ATOM 1884 O O . ALA A 1 240 ? -8.901 8.956 21.925 1.00 90.06 240 ALA A O 1
ATOM 1885 N N . THR A 1 241 ? -9.904 10.903 21.443 1.00 91.12 241 THR A N 1
ATOM 1886 C CA . THR A 1 241 ? -9.685 11.481 22.770 1.00 91.12 241 THR A CA 1
ATOM 1887 C C . THR A 1 241 ? -10.651 10.881 23.787 1.00 91.12 241 THR A C 1
ATOM 1889 O O . THR A 1 241 ? -11.863 10.852 23.569 1.00 91.12 241 THR A O 1
ATOM 1892 N N . ILE A 1 242 ? -10.108 10.443 24.918 1.00 92.69 242 ILE A N 1
ATOM 1893 C CA . ILE A 1 242 ? -10.866 9.929 26.053 1.00 92.69 242 ILE A CA 1
ATOM 1894 C C . ILE A 1 242 ? -11.496 11.097 26.826 1.00 92.69 242 ILE A C 1
ATOM 1896 O O . ILE A 1 242 ? -10.841 12.104 27.117 1.00 92.69 242 ILE A O 1
ATOM 1900 N N . ASN A 1 243 ? -12.781 10.974 27.157 1.00 90.69 243 ASN A N 1
ATOM 1901 C CA . ASN A 1 243 ? -13.489 11.925 28.014 1.00 90.69 243 ASN A CA 1
ATOM 1902 C C . ASN A 1 243 ? -13.303 11.602 29.516 1.00 90.69 243 ASN A C 1
ATOM 1904 O O . ASN A 1 243 ? -12.651 10.627 29.880 1.00 90.69 243 ASN A O 1
ATOM 1908 N N . ALA A 1 244 ? -13.873 12.424 30.403 1.00 87.19 244 ALA A N 1
ATOM 1909 C CA . ALA A 1 244 ? -13.718 12.255 31.854 1.00 87.19 244 ALA A CA 1
ATOM 1910 C C . ALA A 1 244 ? -14.232 10.899 32.386 1.00 87.19 244 ALA A C 1
ATOM 1912 O O . ALA A 1 244 ? -13.708 10.398 33.376 1.00 87.19 244 ALA A O 1
ATOM 1913 N N . ASP A 1 245 ? -15.192 10.279 31.696 1.00 88.81 245 ASP A N 1
ATOM 1914 C CA . ASP A 1 245 ? -15.823 9.011 32.084 1.00 88.81 245 ASP A CA 1
ATOM 1915 C C . ASP A 1 245 ? -15.171 7.785 31.419 1.00 88.81 245 ASP A C 1
ATOM 1917 O O . ASP A 1 245 ? -15.766 6.705 31.361 1.00 88.81 245 ASP A O 1
ATOM 1921 N N . LEU A 1 246 ? -13.957 7.950 30.879 1.00 90.44 246 LEU A N 1
ATOM 1922 C CA . LEU A 1 246 ? -13.249 6.950 30.070 1.00 90.44 246 LEU A CA 1
ATOM 1923 C C . LEU A 1 246 ? -14.004 6.546 28.791 1.00 90.44 246 LEU A C 1
ATOM 1925 O O . LEU A 1 246 ? -13.809 5.458 28.249 1.00 90.44 246 LEU A O 1
ATOM 1929 N N . GLY A 1 247 ? -14.887 7.418 28.312 1.00 93.00 247 GLY A N 1
ATOM 1930 C CA . GLY A 1 247 ? -15.649 7.261 27.083 1.00 93.00 247 GLY A CA 1
ATOM 1931 C C . GLY A 1 247 ? -14.890 7.763 25.859 1.00 93.00 247 GLY A C 1
ATOM 1932 O O . GLY A 1 247 ? -14.186 8.773 25.906 1.00 93.00 247 GLY A O 1
ATOM 1933 N N . VAL A 1 248 ? -15.084 7.068 24.745 1.00 92.56 248 VAL A N 1
ATOM 1934 C CA . VAL A 1 248 ? -14.548 7.388 23.425 1.00 92.56 248 VAL A CA 1
ATOM 1935 C C . VAL A 1 248 ? -15.690 7.405 22.419 1.00 92.56 248 VAL A C 1
ATOM 1937 O O . VAL A 1 248 ? -16.552 6.524 22.432 1.00 92.56 248 VAL A O 1
ATOM 1940 N N . GLN A 1 249 ? -15.674 8.395 21.528 1.00 91.94 249 GLN A N 1
ATOM 1941 C CA . GLN A 1 249 ? -16.528 8.416 20.347 1.00 91.94 249 GLN A CA 1
ATOM 1942 C C . GLN A 1 249 ? -15.744 7.900 19.140 1.00 91.94 249 GLN A C 1
ATOM 1944 O O . GLN A 1 249 ? -14.736 8.486 18.746 1.00 91.94 249 GLN A O 1
ATOM 1949 N N . LEU A 1 250 ? -16.237 6.829 18.524 1.00 91.88 250 LEU A N 1
ATOM 1950 C CA . LEU A 1 250 ? -15.748 6.344 17.240 1.00 91.88 250 LEU A CA 1
ATOM 1951 C C . LEU A 1 250 ? -16.588 6.947 16.119 1.00 91.88 250 LEU A C 1
ATOM 1953 O O . LEU A 1 250 ? -17.816 6.885 16.159 1.00 91.88 250 LEU A O 1
ATOM 1957 N N . ASN A 1 251 ? -15.910 7.468 15.099 1.00 91.00 251 ASN A N 1
ATOM 1958 C CA . ASN A 1 251 ? -16.517 7.942 13.864 1.00 91.00 251 ASN A CA 1
ATOM 1959 C C . ASN A 1 251 ? -15.782 7.329 12.668 1.00 91.00 251 ASN A C 1
ATOM 1961 O O . ASN A 1 251 ? -14.578 7.533 12.502 1.00 91.00 251 ASN A O 1
ATOM 1965 N N . VAL A 1 252 ? -16.517 6.621 11.815 1.00 91.00 252 VAL A N 1
ATOM 1966 C CA . VAL A 1 252 ? -16.020 6.070 10.551 1.00 91.00 252 VAL A CA 1
ATOM 1967 C C . VAL A 1 252 ? -16.939 6.546 9.429 1.00 91.00 252 VAL A C 1
ATOM 1969 O O . VAL A 1 252 ? -18.160 6.436 9.520 1.00 91.00 252 VAL A O 1
ATOM 1972 N N . SER A 1 253 ? -16.361 7.130 8.380 1.00 88.94 253 SER A N 1
ATOM 1973 C CA . SER A 1 253 ? -17.117 7.607 7.217 1.00 88.94 253 SER A CA 1
ATOM 1974 C C . SER A 1 253 ? -17.733 6.424 6.479 1.00 88.94 253 SER A C 1
ATOM 1976 O O . SER A 1 253 ? -16.999 5.582 5.983 1.00 88.94 253 SER A O 1
ATOM 1978 N N . LYS A 1 254 ? -19.062 6.354 6.382 1.00 89.44 254 LYS A N 1
ATOM 1979 C CA . LYS A 1 254 ? -19.754 5.249 5.703 1.00 89.44 254 LYS A CA 1
ATOM 1980 C C . LYS A 1 254 ? -19.627 5.347 4.180 1.00 89.44 254 LYS A C 1
ATOM 1982 O O . LYS A 1 254 ? -19.604 4.323 3.514 1.00 89.44 254 LYS A O 1
ATOM 1987 N N . ASP A 1 255 ? -19.481 6.558 3.644 1.00 84.00 255 ASP A N 1
ATOM 1988 C CA . ASP A 1 255 ? -19.414 6.824 2.194 1.00 84.00 255 ASP A CA 1
ATOM 1989 C C . ASP A 1 255 ? -18.124 6.293 1.533 1.00 84.00 255 ASP A C 1
ATOM 1991 O O . ASP A 1 255 ? -18.053 6.059 0.319 1.00 84.00 255 ASP A O 1
ATOM 1995 N N . THR A 1 256 ? -17.090 6.110 2.352 1.00 85.00 256 THR A N 1
ATOM 1996 C CA . THR A 1 256 ? -15.755 5.655 1.956 1.00 85.00 256 THR A CA 1
ATOM 1997 C C . THR A 1 256 ? -15.376 4.303 2.560 1.00 85.00 256 THR A C 1
ATOM 1999 O O . THR A 1 256 ? -14.363 3.722 2.167 1.00 85.00 256 THR A O 1
ATOM 2002 N N . PHE A 1 257 ? -16.186 3.786 3.488 1.00 90.81 257 PHE A N 1
ATOM 2003 C CA . PHE A 1 257 ? -15.957 2.501 4.134 1.00 90.81 257 PHE A CA 1
ATOM 2004 C C . PHE A 1 257 ? -16.350 1.330 3.239 1.00 90.81 257 PHE A C 1
ATOM 2006 O O . PHE A 1 257 ? -17.328 1.388 2.496 1.00 90.81 257 PHE A O 1
ATOM 2013 N N . PHE A 1 258 ? -15.589 0.250 3.343 1.00 92.50 258 PHE A N 1
ATOM 2014 C CA . PHE A 1 258 ? -15.903 -1.032 2.736 1.00 92.50 258 PHE A CA 1
ATOM 2015 C C . PHE A 1 258 ? -15.454 -2.143 3.680 1.00 92.50 258 PHE A C 1
ATOM 2017 O O . PHE A 1 258 ? -14.651 -1.915 4.583 1.00 92.50 258 PHE A O 1
ATOM 2024 N N . GLU A 1 259 ? -15.994 -3.336 3.477 1.00 93.69 259 GLU A N 1
ATOM 2025 C CA . GLU A 1 259 ? -15.663 -4.511 4.273 1.00 93.69 259 GLU A CA 1
ATOM 2026 C C . GLU A 1 259 ? -14.715 -5.414 3.483 1.00 93.69 259 GLU A C 1
ATOM 2028 O O . GLU A 1 259 ? -14.890 -5.628 2.281 1.00 93.69 259 GLU A O 1
ATOM 2033 N N . ASP A 1 260 ? -13.701 -5.937 4.161 1.00 94.56 260 ASP A N 1
ATOM 2034 C CA . ASP A 1 260 ? -12.785 -6.947 3.642 1.00 94.56 260 ASP A CA 1
ATOM 2035 C C . ASP A 1 260 ? -12.205 -7.749 4.818 1.00 94.56 260 ASP A C 1
ATOM 2037 O O . ASP A 1 260 ? -11.908 -7.184 5.875 1.00 94.56 260 ASP A O 1
ATOM 2041 N N . ASP A 1 261 ? -12.010 -9.056 4.630 1.00 94.69 261 ASP A N 1
ATOM 2042 C CA . ASP A 1 261 ? -11.501 -9.969 5.665 1.00 94.69 261 ASP A CA 1
ATOM 2043 C C . ASP A 1 261 ? -10.110 -9.572 6.182 1.00 94.69 261 ASP A C 1
ATOM 2045 O O . ASP A 1 261 ? -9.708 -9.981 7.270 1.00 94.69 261 ASP A O 1
ATOM 2049 N N . ARG A 1 262 ? -9.366 -8.769 5.408 1.00 96.62 262 ARG A N 1
ATOM 2050 C CA . ARG A 1 262 ? -8.034 -8.266 5.771 1.00 96.62 262 ARG A CA 1
ATOM 2051 C C . ARG A 1 262 ? -7.982 -6.757 5.984 1.00 96.62 262 ARG A C 1
ATOM 2053 O O . ARG A 1 262 ? -6.891 -6.186 6.014 1.00 96.62 262 ARG A O 1
ATOM 2060 N N . LEU A 1 263 ? -9.135 -6.104 6.114 1.00 97.81 263 LEU A N 1
ATOM 2061 C CA . LEU A 1 263 ? -9.232 -4.700 6.499 1.00 97.81 263 LEU A CA 1
ATOM 2062 C C . LEU A 1 263 ? -9.639 -4.599 7.967 1.00 97.81 263 LEU A C 1
ATOM 2064 O O . LEU A 1 263 ? -10.662 -5.153 8.376 1.00 97.81 263 LEU A O 1
ATOM 2068 N N . PHE A 1 264 ? -8.869 -3.844 8.745 1.00 98.50 264 PHE A N 1
ATOM 2069 C CA . PHE A 1 264 ? -9.110 -3.653 10.173 1.00 98.50 264 PHE A CA 1
ATOM 2070 C C . PHE A 1 264 ? -9.187 -2.171 10.532 1.00 98.50 264 PHE A C 1
ATOM 2072 O O . PHE A 1 264 ? -8.439 -1.353 10.004 1.00 98.50 264 PHE A O 1
ATOM 2079 N N . VAL A 1 265 ? -10.053 -1.833 11.483 1.00 98.19 265 VAL A N 1
ATOM 2080 C CA . VAL A 1 265 ? -10.088 -0.526 12.138 1.00 98.19 265 VAL A CA 1
ATOM 2081 C C . VAL A 1 265 ? -9.311 -0.616 13.447 1.00 98.19 265 VAL A C 1
ATOM 2083 O O . VAL A 1 265 ? -9.687 -1.342 14.370 1.00 98.19 265 VAL A O 1
ATOM 2086 N N . VAL A 1 266 ? -8.219 0.135 13.519 1.00 98.25 266 VAL A N 1
ATOM 2087 C CA . VAL A 1 266 ? -7.381 0.307 14.702 1.00 98.25 266 VAL A CA 1
ATOM 2088 C C . VAL A 1 266 ? -7.848 1.550 15.443 1.00 98.25 266 VAL A C 1
ATOM 2090 O O . VAL A 1 266 ? -7.754 2.658 14.921 1.00 98.25 266 VAL A O 1
ATOM 2093 N N . ILE A 1 267 ? -8.334 1.381 16.668 1.00 97.38 267 ILE A N 1
ATOM 2094 C CA . ILE A 1 267 ? -8.767 2.495 17.514 1.00 97.38 267 ILE A CA 1
ATOM 2095 C C . ILE A 1 267 ? -7.725 2.697 18.606 1.00 97.38 267 ILE A C 1
ATOM 2097 O O . ILE A 1 267 ? -7.439 1.770 19.368 1.00 97.38 267 ILE A O 1
ATOM 2101 N N . LEU A 1 268 ? -7.192 3.915 18.685 1.00 96.94 268 LEU A N 1
ATOM 2102 C CA . LEU A 1 268 ? -6.191 4.346 19.658 1.00 96.94 268 LEU A CA 1
ATOM 2103 C C . LEU A 1 268 ? -6.816 5.387 20.597 1.00 96.94 268 LEU A C 1
ATOM 2105 O O . LEU A 1 268 ? -6.838 6.580 20.274 1.00 96.94 268 LEU A O 1
ATOM 2109 N N . PRO A 1 269 ? -7.365 4.965 21.745 1.00 95.69 269 PRO A N 1
ATOM 2110 C CA . PRO A 1 269 ? -7.778 5.892 22.779 1.00 95.69 269 PRO A CA 1
ATOM 2111 C C . PRO A 1 269 ? -6.572 6.660 23.321 1.00 95.69 269 PRO A C 1
ATOM 2113 O O . PRO A 1 269 ? -5.528 6.076 23.612 1.00 95.69 269 PRO A O 1
ATOM 2116 N N . ALA A 1 270 ? -6.726 7.965 23.482 1.00 93.94 270 ALA A N 1
ATOM 2117 C CA . ALA A 1 270 ? -5.666 8.844 23.940 1.00 93.94 270 ALA A CA 1
ATOM 2118 C C . ALA A 1 270 ? -6.193 9.851 24.963 1.00 93.94 270 ALA A C 1
ATOM 2120 O O . ALA A 1 270 ? -7.292 10.395 24.826 1.00 93.94 270 ALA A O 1
ATOM 2121 N N . HIS A 1 271 ? -5.400 10.106 25.994 1.00 90.88 271 HIS A N 1
ATOM 2122 C CA . HIS A 1 271 ? -5.660 11.149 26.971 1.00 90.88 271 HIS A CA 1
ATOM 2123 C C . HIS A 1 271 ? -5.476 12.536 26.336 1.00 90.88 271 HIS A C 1
ATOM 2125 O O . HIS A 1 271 ? -4.922 12.692 25.245 1.00 90.88 271 HIS A O 1
ATOM 2131 N N . ARG A 1 272 ? -5.982 13.578 27.007 1.00 86.44 272 ARG A N 1
ATOM 2132 C CA . ARG A 1 272 ? -5.917 14.963 26.500 1.00 86.44 272 ARG A CA 1
ATOM 2133 C C . ARG A 1 272 ? -4.492 15.510 26.397 1.00 86.44 272 ARG A C 1
ATOM 2135 O O . ARG A 1 272 ? -4.274 16.462 25.657 1.00 86.44 272 ARG A O 1
ATOM 2142 N N . ASP A 1 273 ? -3.554 14.923 27.129 1.00 86.94 273 ASP A N 1
ATOM 2143 C CA . ASP A 1 273 ? -2.119 15.218 27.064 1.00 86.94 273 ASP A CA 1
ATOM 2144 C C . ASP A 1 273 ? -1.413 14.525 25.880 1.00 86.94 273 ASP A C 1
ATOM 2146 O O . ASP A 1 273 ? -0.221 14.733 25.666 1.00 86.94 273 ASP A O 1
ATOM 2150 N N . GLY A 1 274 ? -2.144 13.731 25.090 1.00 84.38 274 GLY A N 1
ATOM 2151 C CA . GLY A 1 274 ? -1.626 12.992 23.942 1.00 84.38 274 GLY A CA 1
ATOM 2152 C C . GLY A 1 274 ? -1.059 11.614 24.283 1.00 84.38 274 GLY A C 1
ATOM 2153 O O . GLY A 1 274 ? -0.682 10.888 23.365 1.00 84.38 274 GLY A O 1
ATOM 2154 N N . GLN A 1 275 ? -1.024 11.213 25.559 1.00 91.56 275 GLN A N 1
ATOM 2155 C CA . GLN A 1 275 ? -0.596 9.869 25.931 1.00 91.56 275 GLN A CA 1
ATOM 2156 C C . GLN A 1 275 ? -1.635 8.838 25.470 1.00 91.56 275 GLN A C 1
ATOM 2158 O O . GLN A 1 275 ? -2.829 8.966 25.750 1.00 91.56 275 GLN A O 1
ATOM 2163 N N . LEU A 1 276 ? -1.187 7.792 24.771 1.00 95.25 276 LEU A N 1
ATOM 2164 C CA . LEU A 1 276 ? -2.051 6.666 24.422 1.00 95.25 276 LEU A CA 1
ATOM 2165 C C . LEU A 1 276 ? -2.439 5.885 25.677 1.00 95.25 276 LEU A C 1
ATOM 2167 O O . LEU A 1 276 ? -1.611 5.631 26.552 1.00 95.25 276 LEU A O 1
ATOM 2171 N N . HIS A 1 277 ? -3.695 5.467 25.733 1.00 96.19 277 HIS A N 1
ATOM 2172 C CA . HIS A 1 277 ? -4.192 4.588 26.779 1.00 96.19 277 HIS A CA 1
ATOM 2173 C C . HIS A 1 277 ? -3.562 3.193 26.673 1.00 96.19 277 HIS A C 1
ATOM 2175 O O . HIS A 1 277 ? -3.147 2.757 25.597 1.00 96.19 277 HIS A O 1
ATOM 2181 N N . GLU A 1 278 ? -3.541 2.445 27.776 1.00 97.00 278 GLU A N 1
ATOM 2182 C CA . GLU A 1 278 ? -2.949 1.099 27.832 1.00 97.00 278 GLU A CA 1
ATOM 2183 C C . GLU A 1 278 ? -3.733 0.046 27.039 1.00 97.00 278 GLU A C 1
ATOM 2185 O O . GLU A 1 278 ? -3.206 -1.018 26.723 1.00 97.00 278 GLU A O 1
ATOM 2190 N N . THR A 1 279 ? -4.986 0.348 26.701 1.00 97.75 279 THR A N 1
ATOM 2191 C CA . THR A 1 279 ? -5.872 -0.497 25.890 1.00 97.75 279 THR A CA 1
ATOM 2192 C C . THR A 1 279 ? -6.226 0.206 24.587 1.00 97.75 279 THR A C 1
ATOM 2194 O O . THR A 1 279 ? -6.745 1.322 24.607 1.00 97.75 279 THR A O 1
ATOM 2197 N N . SER A 1 280 ? -5.992 -0.489 23.478 1.00 98.00 280 SER A N 1
ATOM 2198 C CA . SER A 1 280 ? -6.405 -0.145 22.116 1.00 98.00 280 SER A CA 1
ATOM 2199 C C . SER A 1 280 ? -7.397 -1.184 21.591 1.00 98.00 280 SER A C 1
ATOM 2201 O O . SER A 1 280 ? -7.645 -2.198 22.245 1.00 98.00 280 SER A O 1
ATOM 2203 N N . PHE A 1 281 ? -7.960 -0.961 20.404 1.00 98.38 281 PHE A N 1
ATOM 2204 C CA . PHE A 1 281 ? -8.903 -1.904 19.798 1.00 98.38 281 PHE A CA 1
ATOM 2205 C C . PHE A 1 281 ? -8.515 -2.240 18.365 1.00 98.38 281 PHE A C 1
ATOM 2207 O O . PHE A 1 281 ? -8.179 -1.349 17.586 1.00 98.38 281 PHE A O 1
ATOM 2214 N N . LEU A 1 282 ? -8.595 -3.525 18.026 1.00 98.62 282 LEU A N 1
ATOM 2215 C CA . LEU A 1 282 ? -8.398 -4.037 16.675 1.00 98.62 282 LEU A CA 1
ATOM 2216 C C . LEU A 1 282 ? -9.694 -4.690 16.203 1.00 98.62 282 LEU A C 1
ATOM 2218 O O . LEU A 1 282 ? -10.003 -5.820 16.580 1.00 98.62 282 LEU A O 1
ATOM 2222 N N . VAL A 1 283 ? -10.464 -3.966 15.398 1.00 98.44 283 VAL A N 1
ATOM 2223 C CA . VAL A 1 283 ? -11.802 -4.387 14.977 1.00 98.44 283 VAL A CA 1
ATOM 2224 C C . VAL A 1 283 ? -11.770 -4.776 13.496 1.00 98.44 283 VAL A C 1
ATOM 2226 O O . VAL A 1 283 ? -11.395 -3.941 12.675 1.00 98.44 283 VAL A O 1
ATOM 2229 N N . PRO A 1 284 ? -12.165 -6.000 13.106 1.00 98.25 284 PRO A N 1
ATOM 2230 C CA . PRO A 1 284 ? -12.343 -6.341 11.696 1.00 98.25 284 PRO A CA 1
ATOM 2231 C C . PRO A 1 284 ? -13.371 -5.421 11.033 1.00 98.25 284 PRO A C 1
ATOM 2233 O O . PRO A 1 284 ? -14.392 -5.085 11.638 1.00 98.25 284 PRO A O 1
ATOM 2236 N N . SER A 1 285 ? -13.126 -5.024 9.786 1.00 97.56 285 SER A N 1
ATOM 2237 C CA . SER A 1 285 ? -13.996 -4.078 9.077 1.00 97.56 285 SER A CA 1
ATOM 2238 C C . SER A 1 285 ? -15.449 -4.558 8.978 1.00 97.56 285 SER A C 1
ATOM 2240 O O . SER A 1 285 ? -16.365 -3.763 9.185 1.00 97.56 285 SER A O 1
ATOM 2242 N N . SER A 1 286 ? -15.658 -5.864 8.790 1.00 96.88 286 SER A N 1
ATOM 2243 C CA . SER A 1 286 ? -16.975 -6.516 8.723 1.00 96.88 286 SER A CA 1
ATOM 2244 C C . SER A 1 286 ? -17.804 -6.414 10.007 1.00 96.88 286 SER A C 1
ATOM 2246 O O . SER A 1 286 ? -19.022 -6.568 9.991 1.00 96.88 286 SER A O 1
ATOM 2248 N N . VAL A 1 287 ? -17.172 -6.118 11.145 1.00 97.56 287 VAL A N 1
ATOM 2249 C CA . VAL A 1 287 ? -17.867 -5.971 12.430 1.00 97.56 287 VAL A CA 1
ATOM 2250 C C . VAL A 1 287 ? -18.388 -4.546 12.638 1.00 97.56 287 VAL A C 1
ATOM 2252 O O . VAL A 1 287 ? -19.365 -4.346 13.364 1.00 97.56 287 VAL A O 1
ATOM 2255 N N . ILE A 1 288 ? -17.774 -3.544 11.998 1.00 96.88 288 ILE A N 1
ATOM 2256 C CA . ILE A 1 288 ? -18.080 -2.124 12.223 1.00 96.88 288 ILE A CA 1
ATOM 2257 C C . ILE A 1 288 ? -19.571 -1.801 12.045 1.00 96.88 288 ILE A C 1
ATOM 2259 O O . ILE A 1 288 ? -20.130 -1.175 12.953 1.00 96.88 288 ILE A O 1
ATOM 2263 N N . PRO A 1 289 ? -20.268 -2.248 10.980 1.00 95.56 289 PRO A N 1
ATOM 2264 C CA . PRO A 1 289 ? -21.692 -1.953 10.822 1.00 95.56 289 PRO A CA 1
ATOM 2265 C C . PRO A 1 289 ? -22.571 -2.522 11.944 1.00 95.56 289 PRO A C 1
ATOM 2267 O O . PRO A 1 289 ? -23.597 -1.932 12.266 1.00 95.56 289 PRO A O 1
ATOM 2270 N N . ALA A 1 290 ? -22.175 -3.643 12.557 1.00 95.69 290 ALA A N 1
ATOM 2271 C CA . ALA A 1 290 ? -22.954 -4.317 13.597 1.00 95.69 290 ALA A CA 1
ATOM 2272 C C . ALA A 1 290 ? -22.772 -3.694 14.993 1.00 95.69 290 ALA A C 1
ATOM 2274 O O . ALA A 1 290 ? -23.682 -3.736 15.826 1.00 95.69 290 ALA A O 1
ATOM 2275 N N . ILE A 1 291 ? -21.601 -3.111 15.272 1.00 95.31 291 ILE A N 1
ATOM 2276 C CA . ILE A 1 291 ? -21.291 -2.516 16.585 1.00 95.31 291 ILE A CA 1
ATOM 2277 C C . ILE A 1 291 ? -21.491 -0.995 16.633 1.00 95.31 291 ILE A C 1
ATOM 2279 O O . ILE A 1 291 ? -21.316 -0.384 17.692 1.00 95.31 291 ILE A O 1
ATOM 2283 N N . THR A 1 292 ? -21.885 -0.386 15.513 1.00 95.62 292 THR A N 1
ATOM 2284 C CA . THR A 1 292 ? -22.127 1.055 15.379 1.00 95.62 292 THR A CA 1
ATOM 2285 C C . THR A 1 292 ? -23.549 1.362 14.918 1.00 95.62 292 THR A C 1
ATOM 2287 O O . THR A 1 292 ? -24.275 0.490 14.448 1.00 95.62 292 THR A O 1
ATOM 2290 N N . SER A 1 293 ? -23.949 2.625 15.051 1.00 94.00 293 SER A N 1
ATOM 2291 C CA . SER A 1 293 ? -25.172 3.154 14.451 1.00 94.00 293 SER A CA 1
ATOM 2292 C C . SER A 1 293 ? -24.832 3.923 13.177 1.00 94.00 293 SER A C 1
ATOM 2294 O O . SER A 1 293 ? -23.835 4.643 13.127 1.00 94.00 293 SER A O 1
ATOM 2296 N N . SER A 1 294 ? -25.679 3.812 12.151 1.00 92.81 294 SER A N 1
ATOM 2297 C CA . SER A 1 294 ? -25.612 4.708 10.992 1.00 92.81 294 SER A CA 1
ATOM 2298 C C . SER A 1 294 ? -26.265 6.041 11.342 1.00 92.81 294 SER A C 1
ATOM 2300 O O . SER A 1 294 ? -27.441 6.075 11.692 1.00 92.81 294 SER A O 1
ATOM 2302 N N . ILE A 1 295 ? -25.510 7.129 11.233 1.00 90.31 295 ILE A N 1
ATOM 2303 C CA . ILE A 1 295 ? -25.982 8.489 11.493 1.00 90.31 295 ILE A CA 1
ATOM 2304 C C . ILE A 1 295 ? -25.725 9.336 10.254 1.00 90.31 295 ILE A C 1
ATOM 2306 O O . ILE A 1 295 ? -24.680 9.219 9.610 1.00 90.31 295 ILE A O 1
ATOM 2310 N N . GLN A 1 296 ? -26.695 10.182 9.923 1.00 87.38 296 GLN A N 1
ATOM 2311 C CA . GLN A 1 296 ? -26.545 11.197 8.896 1.00 87.38 296 GLN A CA 1
ATOM 2312 C C . GLN A 1 296 ? -26.071 12.503 9.544 1.00 87.38 296 GLN A C 1
ATOM 2314 O O . GLN A 1 296 ? -26.759 13.063 10.393 1.00 87.38 296 GLN A O 1
ATOM 2319 N N . ASP A 1 297 ? -24.890 12.972 9.146 1.00 77.50 297 ASP A N 1
ATOM 2320 C CA . ASP A 1 297 ? -24.296 14.244 9.566 1.00 77.50 297 ASP A CA 1
ATOM 2321 C C . ASP A 1 297 ? -24.261 15.183 8.351 1.00 77.50 297 ASP A C 1
ATOM 2323 O O . ASP A 1 297 ? -23.370 15.110 7.495 1.00 77.50 297 ASP A O 1
ATOM 2327 N N . GLY A 1 298 ? -25.315 15.992 8.214 1.00 82.25 298 GLY A N 1
ATOM 2328 C CA . GLY A 1 298 ? -25.566 16.803 7.024 1.00 82.25 298 GLY A CA 1
ATOM 2329 C C . GLY A 1 298 ? -25.785 15.938 5.778 1.00 82.25 298 GLY A C 1
ATOM 2330 O O . GLY A 1 298 ? -26.758 15.190 5.681 1.00 82.25 298 GLY A O 1
ATOM 2331 N N . THR A 1 299 ? -24.878 16.044 4.806 1.00 77.44 299 THR A N 1
ATOM 2332 C CA . THR A 1 299 ? -24.905 15.250 3.564 1.00 77.44 299 THR A CA 1
ATOM 2333 C C . THR A 1 299 ? -24.141 13.929 3.661 1.00 77.44 299 THR A C 1
ATOM 2335 O O . THR A 1 299 ? -24.084 13.204 2.672 1.00 77.44 299 THR A O 1
ATOM 2338 N N . ARG A 1 300 ? -23.535 13.614 4.813 1.00 77.25 300 ARG A N 1
ATOM 2339 C CA . ARG A 1 300 ? -22.653 12.450 4.965 1.00 77.25 300 ARG A CA 1
ATOM 2340 C C . ARG A 1 300 ? -23.275 11.369 5.809 1.00 77.25 300 ARG A C 1
ATOM 2342 O O . ARG A 1 300 ? -23.937 11.655 6.806 1.00 77.25 300 ARG A O 1
ATOM 2349 N N . LEU A 1 301 ? -22.961 10.129 5.470 1.00 87.44 301 LEU A N 1
ATOM 2350 C CA . LEU A 1 301 ? -23.291 8.990 6.307 1.00 87.44 301 LEU A CA 1
ATOM 2351 C C . LEU A 1 301 ? -22.062 8.563 7.104 1.00 87.44 301 LEU A C 1
ATOM 2353 O O . LEU A 1 301 ? -20.944 8.487 6.590 1.00 87.44 301 LEU A O 1
ATOM 2357 N N . ARG A 1 302 ? -22.261 8.262 8.386 1.00 90.69 302 ARG A N 1
ATOM 2358 C CA . ARG A 1 302 ? -21.203 7.779 9.275 1.00 90.69 302 ARG A CA 1
ATOM 2359 C C . ARG A 1 302 ? -21.671 6.585 10.079 1.00 90.69 302 ARG A C 1
ATOM 2361 O O . ARG A 1 302 ? -22.817 6.528 10.513 1.00 90.69 302 ARG A O 1
ATOM 2368 N N . PHE A 1 303 ? -20.749 5.669 10.313 1.00 94.06 303 PHE A N 1
ATOM 2369 C CA . PHE A 1 303 ? -20.817 4.741 11.425 1.00 94.06 303 PHE A CA 1
ATOM 2370 C C . PHE A 1 303 ? -20.318 5.471 12.672 1.00 94.06 303 PHE A C 1
ATOM 2372 O O . PHE A 1 303 ? -19.178 5.943 12.706 1.00 94.06 303 PHE A O 1
ATOM 2379 N N . GLN A 1 304 ? -21.178 5.600 13.679 1.00 94.12 304 GLN A N 1
ATOM 2380 C CA . GLN A 1 304 ? -20.851 6.264 14.936 1.00 94.12 304 GLN A CA 1
ATOM 2381 C C . GLN A 1 304 ? -21.257 5.398 16.126 1.00 94.12 304 GLN A C 1
ATOM 2383 O O . GLN A 1 304 ? -22.300 4.742 16.122 1.00 94.12 304 GLN A O 1
ATOM 2388 N N . THR A 1 305 ? -20.431 5.408 17.169 1.00 94.62 305 THR A N 1
ATOM 2389 C CA . THR A 1 305 ? -20.777 4.831 18.469 1.00 94.62 305 THR A CA 1
ATOM 2390 C C . THR A 1 305 ? -19.966 5.484 19.580 1.00 94.62 305 THR A C 1
ATOM 2392 O O . THR A 1 305 ? -18.869 5.990 19.339 1.00 94.62 305 THR A O 1
ATOM 2395 N N . ASN A 1 306 ? -20.502 5.461 20.797 1.00 94.00 306 ASN A N 1
ATOM 2396 C CA . ASN A 1 306 ? -19.782 5.851 22.002 1.00 94.00 306 ASN A CA 1
ATOM 2397 C C . ASN A 1 306 ? -19.577 4.606 22.858 1.00 94.00 306 ASN A C 1
ATOM 2399 O O . ASN A 1 306 ? -20.514 3.829 23.053 1.00 94.00 306 ASN A O 1
ATOM 2403 N N . PHE A 1 307 ? -18.377 4.419 23.392 1.00 95.12 307 PHE A N 1
ATOM 2404 C CA . PHE A 1 307 ? -18.087 3.281 24.253 1.00 95.12 307 PHE A CA 1
ATOM 2405 C C . PHE A 1 307 ? -17.057 3.632 25.321 1.00 95.12 307 PHE A C 1
ATOM 2407 O O . PHE A 1 307 ? -16.247 4.540 25.151 1.00 95.12 307 PHE A O 1
ATOM 2414 N N . ARG A 1 308 ? -17.100 2.906 26.439 1.00 95.19 308 ARG A N 1
ATOM 2415 C CA . ARG A 1 308 ? -16.124 3.026 27.522 1.00 95.19 308 ARG A CA 1
ATOM 2416 C C . ARG A 1 308 ? -14.899 2.167 27.220 1.00 95.19 308 ARG A C 1
ATOM 2418 O O . ARG A 1 308 ? -15.055 1.032 26.764 1.00 95.19 308 ARG A O 1
ATOM 2425 N N . VAL A 1 309 ? -13.715 2.719 27.472 1.00 94.38 309 VAL A N 1
ATOM 2426 C CA . VAL A 1 309 ? -12.422 2.066 27.230 1.00 94.38 309 VAL A CA 1
ATOM 2427 C C . VAL A 1 309 ? -12.052 1.127 28.373 1.00 94.38 309 VAL A C 1
ATOM 2429 O O . VAL A 1 309 ? -11.562 0.036 28.102 1.00 94.38 309 VAL A O 1
ATOM 2432 N N . ASP A 1 310 ? -12.324 1.519 29.622 1.00 92.31 310 ASP A N 1
ATOM 2433 C CA . ASP A 1 310 ? -12.006 0.715 30.805 1.00 92.31 310 ASP A CA 1
ATOM 2434 C C . ASP A 1 310 ? -13.120 0.771 31.883 1.00 92.31 310 ASP A C 1
ATOM 2436 O O . ASP A 1 310 ? -13.418 1.851 32.414 1.00 92.31 310 ASP A O 1
ATOM 2440 N N . PRO A 1 311 ? -13.792 -0.361 32.186 1.00 93.38 311 PRO A N 1
ATOM 2441 C CA . PRO A 1 311 ? -13.703 -1.618 31.443 1.00 93.38 311 PRO A CA 1
ATOM 2442 C C . PRO A 1 311 ? -14.284 -1.454 30.025 1.00 93.38 311 PRO A C 1
ATOM 2444 O O . PRO A 1 311 ? -15.244 -0.691 29.846 1.00 93.38 311 PRO A O 1
ATOM 2447 N N . PRO A 1 312 ? -13.772 -2.188 29.017 1.00 93.56 312 PRO A N 1
ATOM 2448 C CA . PRO A 1 312 ? -14.343 -2.164 27.680 1.00 93.56 312 PRO A CA 1
ATOM 2449 C C . PRO A 1 312 ? -15.829 -2.525 27.684 1.00 93.56 312 PRO A C 1
ATOM 2451 O O . PRO A 1 312 ? -16.245 -3.535 28.275 1.00 93.56 312 PRO A O 1
ATOM 2454 N N . SER A 1 313 ? -16.628 -1.724 26.973 1.00 91.62 313 SER A N 1
ATOM 2455 C CA . SER A 1 313 ? -18.035 -2.055 26.716 1.00 91.62 313 SER A CA 1
ATOM 2456 C C . SER A 1 313 ? -18.170 -3.446 26.082 1.00 91.62 313 SER A C 1
ATOM 2458 O O . SER A 1 313 ? -17.286 -3.884 25.345 1.00 91.62 313 SER A O 1
ATOM 2460 N N . GLU A 1 314 ? -19.284 -4.137 26.331 1.00 93.88 314 GLU A N 1
ATOM 2461 C CA . GLU A 1 314 ? -19.489 -5.526 25.893 1.00 93.88 314 GLU A CA 1
ATOM 2462 C C . GLU A 1 314 ? -19.248 -5.731 24.390 1.00 93.88 314 GLU A C 1
ATOM 2464 O O . GLU A 1 314 ? -18.563 -6.676 24.007 1.00 93.88 314 GLU A O 1
ATOM 2469 N N . LYS A 1 315 ? -19.706 -4.792 23.550 1.00 94.94 315 LYS A N 1
ATOM 2470 C CA . LYS A 1 315 ? -19.519 -4.835 22.090 1.00 94.94 315 LYS A CA 1
ATOM 2471 C C . LYS A 1 315 ? -18.057 -4.704 21.647 1.00 94.94 315 LYS A C 1
ATOM 2473 O O . LYS A 1 315 ? -17.702 -5.221 20.595 1.00 94.94 315 LYS A O 1
ATOM 2478 N N . PHE A 1 316 ? -17.221 -4.007 22.420 1.00 96.50 316 PHE A N 1
ATOM 2479 C CA . PHE A 1 316 ? -15.814 -3.746 22.087 1.00 96.50 316 PHE A CA 1
ATOM 2480 C C . PHE A 1 316 ? -14.829 -4.657 22.824 1.00 96.50 316 PHE A C 1
ATOM 2482 O O . PHE A 1 316 ? -13.685 -4.796 22.396 1.00 96.50 316 PHE A O 1
ATOM 2489 N N . ARG A 1 317 ? -15.264 -5.309 23.907 1.00 96.69 317 ARG A N 1
ATOM 2490 C CA . ARG A 1 317 ? -14.437 -6.198 24.730 1.00 96.69 317 ARG A CA 1
ATOM 2491 C C . ARG A 1 317 ? -13.712 -7.295 23.935 1.00 96.69 317 ARG A C 1
ATOM 2493 O O . ARG A 1 317 ? -12.535 -7.491 24.221 1.00 96.69 317 ARG A O 1
ATOM 2500 N N . PRO A 1 318 ? -14.322 -7.966 22.934 1.00 97.69 318 PRO A N 1
ATOM 2501 C CA . PRO A 1 318 ? -13.623 -8.989 22.146 1.00 97.69 318 PRO A CA 1
ATOM 2502 C C . PRO A 1 318 ? -12.447 -8.452 21.321 1.00 97.69 318 PRO A C 1
ATOM 2504 O O . PRO A 1 318 ? -11.575 -9.219 20.927 1.00 97.69 318 PRO A O 1
ATOM 2507 N N . PHE A 1 319 ? -12.427 -7.144 21.057 1.00 98.00 319 PHE A N 1
ATOM 2508 C CA . PHE A 1 319 ? -11.445 -6.477 20.200 1.00 98.00 319 PHE A CA 1
ATOM 2509 C C . PHE A 1 319 ? -10.396 -5.700 20.994 1.00 98.00 319 PHE A C 1
ATOM 2511 O O . PHE A 1 319 ? -9.521 -5.078 20.394 1.00 98.00 319 PHE A O 1
ATOM 2518 N N . ALA A 1 320 ? -10.498 -5.693 22.326 1.00 98.06 320 ALA A N 1
ATOM 2519 C CA . ALA A 1 320 ? -9.567 -4.999 23.199 1.00 98.06 320 ALA A CA 1
ATOM 2520 C C . ALA A 1 320 ? -8.194 -5.683 23.164 1.00 98.06 320 ALA A C 1
ATOM 2522 O O . ALA A 1 320 ? -8.068 -6.890 23.374 1.00 98.06 320 ALA A O 1
ATOM 2523 N N . VAL A 1 321 ? -7.152 -4.894 22.926 1.00 98.31 321 VAL A N 1
ATOM 2524 C CA . VAL A 1 321 ? -5.762 -5.342 22.887 1.00 98.31 321 VAL A CA 1
ATOM 2525 C C . VAL A 1 321 ? -4.937 -4.394 23.752 1.00 98.31 321 VAL A C 1
ATOM 2527 O O . VAL A 1 321 ? -5.066 -3.179 23.596 1.00 98.31 321 VAL A O 1
ATOM 2530 N N . PRO A 1 322 ? -4.050 -4.897 24.631 1.00 98.31 322 PRO A N 1
ATOM 2531 C CA . PRO A 1 322 ? -3.068 -4.036 25.275 1.00 98.31 322 PRO A CA 1
ATOM 2532 C C . PRO A 1 322 ? -2.283 -3.267 24.209 1.00 98.31 322 PRO A C 1
ATOM 2534 O O . PRO A 1 322 ? -1.724 -3.883 23.303 1.00 98.31 322 PRO A O 1
ATOM 2537 N N . THR A 1 323 ? -2.217 -1.943 24.307 1.00 98.12 323 THR A N 1
ATOM 2538 C CA . THR A 1 323 ? -1.601 -1.063 23.302 1.00 98.12 323 THR A CA 1
ATOM 2539 C C . THR A 1 323 ? -0.162 -1.487 22.998 1.00 98.12 323 THR A C 1
ATOM 2541 O O . THR A 1 323 ? 0.221 -1.588 21.837 1.00 98.12 323 THR A O 1
ATOM 2544 N N . ALA A 1 324 ? 0.600 -1.890 24.020 1.00 97.69 324 ALA A N 1
ATOM 2545 C CA . ALA A 1 324 ? 1.961 -2.418 23.870 1.00 97.69 324 ALA A CA 1
ATOM 2546 C C . ALA A 1 324 ? 2.066 -3.721 23.043 1.00 97.69 324 ALA A C 1
ATOM 2548 O O . ALA A 1 324 ? 3.150 -4.087 22.605 1.00 97.69 324 ALA A O 1
ATOM 2549 N N . LYS A 1 325 ? 0.960 -4.447 22.839 1.00 98.31 325 LYS A N 1
ATOM 2550 C CA . LYS A 1 325 ? 0.879 -5.687 22.044 1.00 98.31 325 LYS A CA 1
ATOM 2551 C C . LYS A 1 325 ? 0.122 -5.498 20.727 1.00 98.31 325 LYS A C 1
ATOM 2553 O O . LYS A 1 325 ? -0.113 -6.479 20.018 1.00 98.31 325 LYS A O 1
ATOM 2558 N N . LEU A 1 326 ? -0.273 -4.267 20.396 1.00 98.62 326 LEU A N 1
ATOM 2559 C CA . LEU A 1 326 ? -1.152 -3.983 19.266 1.00 98.62 326 LEU A CA 1
ATOM 2560 C C . LEU A 1 326 ? -0.535 -4.393 17.924 1.00 98.62 326 LEU A C 1
ATOM 2562 O O . LEU A 1 326 ? -1.197 -5.079 17.151 1.00 98.62 326 LEU A O 1
ATOM 2566 N N . ALA A 1 327 ? 0.734 -4.063 17.666 1.00 98.38 327 ALA A N 1
ATOM 2567 C CA . ALA A 1 327 ? 1.408 -4.452 16.422 1.00 98.38 327 ALA A CA 1
ATOM 2568 C C . ALA A 1 327 ? 1.432 -5.979 16.231 1.00 98.38 327 ALA A C 1
ATOM 2570 O O . ALA A 1 327 ? 1.024 -6.487 15.188 1.00 98.38 327 ALA A O 1
ATOM 2571 N N . ALA A 1 328 ? 1.801 -6.731 17.271 1.00 98.31 328 ALA A N 1
ATOM 2572 C CA . ALA A 1 328 ? 1.796 -8.192 17.234 1.00 98.31 328 ALA A CA 1
ATOM 2573 C C . ALA A 1 328 ? 0.385 -8.782 17.031 1.00 98.31 328 ALA A C 1
ATOM 2575 O O . ALA A 1 328 ? 0.233 -9.833 16.402 1.00 98.31 328 ALA A O 1
ATOM 2576 N N . ALA A 1 329 ? -0.654 -8.135 17.571 1.00 98.56 329 ALA A N 1
ATOM 2577 C CA . ALA A 1 329 ? -2.044 -8.533 17.353 1.00 98.56 329 ALA A CA 1
ATOM 2578 C C . ALA A 1 329 ? -2.494 -8.264 15.910 1.00 98.56 329 ALA A C 1
ATOM 2580 O O . ALA A 1 329 ? -3.085 -9.152 15.298 1.00 98.56 329 ALA A O 1
ATOM 2581 N N . ILE A 1 330 ? -2.144 -7.101 15.349 1.00 98.62 330 ILE A N 1
ATOM 2582 C CA . ILE A 1 330 ? -2.406 -6.746 13.947 1.00 98.62 330 ILE A CA 1
ATOM 2583 C C . ILE A 1 330 ? -1.777 -7.777 13.011 1.00 98.62 330 ILE A C 1
ATOM 2585 O O . ILE A 1 330 ? -2.477 -8.371 12.197 1.00 98.62 330 ILE A O 1
ATOM 2589 N N . LEU A 1 331 ? -0.475 -8.049 13.151 1.00 98.06 331 LEU A N 1
ATOM 2590 C CA . LEU A 1 331 ? 0.227 -8.977 12.256 1.00 98.06 331 LEU A CA 1
ATOM 2591 C C . LEU A 1 331 ? -0.300 -10.411 12.359 1.00 98.06 331 LEU A C 1
ATOM 2593 O O . LEU A 1 331 ? -0.311 -11.143 11.372 1.00 98.06 331 LEU A O 1
ATOM 2597 N N . ARG A 1 332 ? -0.752 -10.817 13.550 1.00 97.44 332 ARG A N 1
ATOM 2598 C CA . ARG A 1 332 ? -1.410 -12.109 13.758 1.00 97.44 332 ARG A CA 1
ATOM 2599 C C . ARG A 1 332 ? -2.755 -12.171 13.046 1.00 97.44 332 ARG A C 1
ATOM 2601 O O . ARG A 1 332 ? -3.002 -13.152 12.367 1.00 97.44 332 ARG A O 1
ATOM 2608 N N . ALA A 1 333 ? -3.596 -11.153 13.202 1.00 97.38 333 ALA A N 1
ATOM 2609 C CA . ALA A 1 333 ? -4.909 -11.120 12.566 1.00 97.38 333 ALA A CA 1
ATOM 2610 C C . ALA A 1 333 ? -4.814 -11.015 11.034 1.00 97.38 333 ALA A C 1
ATOM 2612 O O . ALA A 1 333 ? -5.630 -11.593 10.328 1.00 97.38 333 ALA A O 1
ATOM 2613 N N . ALA A 1 334 ? -3.810 -10.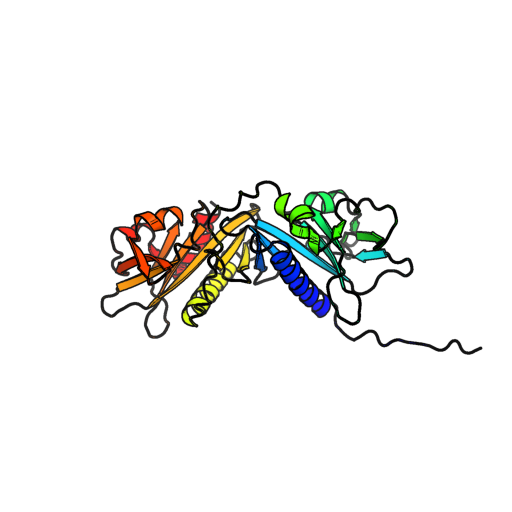298 10.522 1.00 96.62 334 ALA A N 1
ATOM 2614 C CA . ALA A 1 334 ? -3.639 -10.065 9.093 1.00 96.62 334 ALA A CA 1
ATOM 2615 C C . ALA A 1 334 ? -3.077 -11.276 8.323 1.00 96.62 334 ALA A C 1
ATOM 2617 O O . ALA A 1 334 ? -3.432 -11.468 7.157 1.00 96.62 334 ALA A O 1
ATOM 2618 N N . PHE A 1 335 ? -2.178 -12.059 8.937 1.00 95.75 335 PHE A N 1
ATOM 2619 C CA . PHE A 1 335 ? -1.326 -13.012 8.208 1.00 95.75 335 PHE A CA 1
ATOM 2620 C C . PHE A 1 335 ? -1.200 -14.413 8.833 1.00 95.75 335 PHE A C 1
ATOM 2622 O O . PHE A 1 335 ? -0.335 -15.171 8.392 1.00 95.75 335 PHE A O 1
ATOM 2629 N N . ARG A 1 336 ? -1.992 -14.776 9.854 1.00 81.94 336 ARG A N 1
ATOM 2630 C CA . ARG A 1 336 ? -1.964 -16.130 10.443 1.00 81.94 336 ARG A CA 1
ATOM 2631 C C . ARG A 1 336 ? -3.252 -16.907 10.266 1.00 81.94 336 ARG A C 1
ATOM 2633 O O . ARG A 1 336 ? -4.327 -16.274 10.286 1.00 81.94 336 ARG A O 1
#